Protein AF-A0AAD2G8N1-F1 (afdb_monomer)

Nearest PDB structures (foldseek):
  4v6u-assembly1_BE  TM=1.728E-01  e=3.514E+00  Pyrococcus furiosus DSM 3638
  6c6l-assembly1_A  TM=2.131E-01  e=5.489E+00  Saccharomyces cerevisiae S288C

Foldseek 3Di:
DDDPVLVVVLVVCVVVVPFKDKDKWPFFDQVLQDPCRHPVNSVVVRDPQDKDKWKAAADPDDDPDSDGGGTIAIMIMGDHPQRVQWPDKDADPLSLRFKIKTKGWADQPPVPDDDDPDDRQGGAIEMEMHGEQFADDPDDCRGSQNVQQVSCVVVVRNDRSNVVSLVVVLVVLLVVVVVRYHYHYDYHYNDPQVDPPCPGSVVSVVVSPDDDPVVDDD

Organism: NCBI:txid2856

Sequence (218 aa):
MTHEKQKGLFNCWTDERVGIALLAEVNLQWSAVPRGLKWFDWVKSFTNQGHFSSVSYYKHQEFPTPSAHQWGGCSATLLHKVARRAKSGGKDESGLGRFSWIKIRGRDIRQQESQTDGPPAGPLDLVVVSAYRPKKEGTNAGSVWNYQRNYWLSKGVPMDPRDKLTLDLVDLIKQWKREGCEILLGLDANEDVSCNSPSSFRQEMRSAGLTEAILRRH

Mean predicted aligned error: 7.25 Å

pLDDT: mean 85.28, std 14.25, range [41.75, 98.56]

Solvent-accessible surface area (backbone atoms only — not comparable to full-atom values): 12407 Å² total; per-residue (Å²): 135,84,55,68,71,57,53,53,53,53,50,50,39,57,78,69,62,51,42,70,49,63,37,47,56,68,31,45,33,73,86,60,38,53,90,80,64,34,72,67,42,52,54,52,76,72,41,93,64,42,66,44,75,20,75,19,33,60,65,84,71,86,68,98,56,87,62,36,68,43,79,42,16,8,28,18,34,27,26,35,82,52,20,78,34,56,74,50,64,46,52,40,84,87,31,63,3,49,23,6,24,36,35,30,61,37,64,73,72,63,90,78,60,82,90,68,104,58,82,86,76,72,52,51,25,38,34,39,33,5,23,46,40,60,60,88,71,80,94,56,76,86,36,66,38,46,54,49,30,53,52,33,43,77,70,75,43,88,53,57,49,56,58,52,50,51,52,54,49,39,53,51,47,43,48,41,46,76,71,50,33,48,78,48,79,44,68,44,61,69,62,79,66,82,47,81,47,87,86,25,70,47,41,48,42,39,74,48,68,49,77,73,66,83,83,50,84,126

Secondary structure (DSSP, 8-state):
---HHHHHHHHHHHHTT-SEEEEE---B-TTTSPTTSSHHHHHHHH-SS-EEEEEE-B-----SS---B-S--EEEEEEHHHHTTEEEEEE-TTSB--EEEEEEPPP--TTSS---SS------EEEEEEEEPPP--SS-TTSHHHHHHHHHHHTT----HHHHHHHHHHHHHHHHHHTTEEEEEEEE-SS-TT---TTSHHHHHHHTT---STTS--

Structure (mmCIF, N/CA/C/O backbone):
data_AF-A0AAD2G8N1-F1
#
_entry.id   AF-A0AAD2G8N1-F1
#
loop_
_atom_site.group_PDB
_atom_site.id
_atom_site.type_symbol
_atom_site.label_atom_id
_atom_site.label_alt_id
_atom_site.label_comp_id
_atom_site.label_asym_id
_atom_site.label_entity_id
_atom_site.label_seq_id
_atom_site.pdbx_PDB_ins_code
_atom_site.Cartn_x
_atom_site.Cartn_y
_atom_site.Cartn_z
_atom_site.occupancy
_atom_site.B_iso_or_equiv
_atom_site.auth_seq_id
_atom_site.auth_comp_id
_atom_site.auth_asym_id
_atom_site.auth_atom_id
_atom_site.pdbx_PDB_model_num
ATOM 1 N N . MET A 1 1 ? -12.580 -25.361 -0.900 1.00 41.75 1 MET A N 1
ATOM 2 C CA . MET A 1 1 ? -11.544 -25.918 -0.006 1.00 41.75 1 MET A CA 1
ATOM 3 C C . MET A 1 1 ? -10.554 -24.796 0.282 1.00 41.75 1 MET A C 1
ATOM 5 O O . MET A 1 1 ? -9.910 -24.335 -0.649 1.00 41.75 1 MET A O 1
ATOM 9 N N . THR A 1 2 ? -10.533 -24.248 1.497 1.00 55.69 2 THR A N 1
ATOM 10 C CA . THR A 1 2 ? -9.629 -23.145 1.882 1.00 55.69 2 THR A CA 1
ATOM 11 C C . THR A 1 2 ? -8.218 -23.702 2.072 1.00 55.69 2 THR A C 1
ATOM 13 O O . THR A 1 2 ? -8.052 -24.684 2.798 1.00 55.69 2 THR A O 1
ATOM 16 N N . HIS A 1 3 ? -7.225 -23.116 1.401 1.00 68.69 3 HIS A N 1
ATOM 17 C CA . HIS A 1 3 ? -5.836 -23.587 1.405 1.00 68.69 3 HIS A CA 1
ATOM 18 C C . HIS A 1 3 ? -5.224 -23.471 2.818 1.00 68.69 3 HIS A C 1
ATOM 20 O O . HIS A 1 3 ? -5.516 -22.519 3.537 1.00 68.69 3 HIS A O 1
ATOM 26 N N . GLU A 1 4 ? -4.356 -24.399 3.230 1.00 75.06 4 GLU A N 1
ATOM 27 C CA . GLU A 1 4 ? -3.815 -24.481 4.604 1.00 75.06 4 GLU A CA 1
ATOM 28 C C . GLU A 1 4 ? -3.146 -23.177 5.074 1.00 75.06 4 GLU A C 1
ATOM 30 O O . GLU A 1 4 ? -3.462 -22.659 6.144 1.00 75.06 4 GLU A O 1
ATOM 35 N N . LYS A 1 5 ? -2.330 -22.560 4.209 1.00 76.00 5 LYS A N 1
ATOM 36 C CA . LYS A 1 5 ? -1.731 -21.233 4.452 1.00 76.00 5 LYS A CA 1
ATOM 37 C C . LYS A 1 5 ? -2.759 -20.130 4.753 1.00 76.00 5 LYS A C 1
ATOM 39 O O . LYS A 1 5 ? -2.493 -19.259 5.572 1.00 76.00 5 LYS A O 1
ATOM 44 N N . GLN A 1 6 ? -3.933 -20.162 4.114 1.00 78.38 6 GLN A N 1
ATOM 45 C CA . GLN A 1 6 ? -4.993 -19.171 4.348 1.00 78.38 6 GLN A CA 1
ATOM 46 C C . GLN A 1 6 ? -5.625 -19.363 5.727 1.00 78.38 6 GLN A C 1
ATOM 48 O O . GLN A 1 6 ? -5.877 -18.388 6.428 1.00 78.38 6 GLN A O 1
ATOM 53 N N . LYS A 1 7 ? -5.834 -20.620 6.137 1.00 81.94 7 LYS A N 1
ATOM 54 C CA . LYS A 1 7 ? -6.315 -20.932 7.488 1.00 81.94 7 LYS A CA 1
ATOM 55 C C . LYS A 1 7 ? -5.320 -20.457 8.546 1.00 81.94 7 LYS A C 1
ATOM 57 O O . LYS A 1 7 ? -5.733 -19.813 9.500 1.00 81.94 7 LYS A O 1
ATOM 62 N N . GLY A 1 8 ? -4.024 -20.702 8.341 1.00 86.94 8 GLY A N 1
ATOM 63 C CA . GLY A 1 8 ? -2.972 -20.223 9.243 1.00 86.94 8 GLY A CA 1
ATOM 64 C C . GLY A 1 8 ? -2.971 -18.699 9.403 1.00 86.94 8 GLY A C 1
ATOM 65 O O . GLY A 1 8 ? -2.939 -18.203 10.527 1.00 86.94 8 GLY A O 1
ATOM 66 N N . LEU A 1 9 ? -3.093 -17.957 8.295 1.00 87.44 9 LEU A N 1
ATOM 67 C CA . LEU A 1 9 ? -3.191 -16.494 8.321 1.00 87.44 9 LEU A CA 1
ATOM 68 C C . LEU A 1 9 ? -4.392 -16.012 9.148 1.00 87.44 9 LEU A C 1
ATOM 70 O O . LEU A 1 9 ? -4.256 -15.128 9.988 1.00 87.44 9 LEU A O 1
ATOM 74 N N . PHE A 1 10 ? -5.566 -16.601 8.929 1.00 87.38 10 PHE A N 1
ATOM 75 C CA . PHE A 1 10 ? -6.789 -16.211 9.629 1.00 87.38 10 PHE A CA 1
ATOM 76 C C . PHE A 1 10 ? -6.794 -16.607 11.108 1.00 87.38 10 PHE A C 1
ATOM 78 O O . PHE A 1 10 ? -7.275 -15.840 11.942 1.00 87.38 10 PHE A O 1
ATOM 85 N N . ASN A 1 11 ? -6.204 -17.749 11.458 1.00 88.94 11 ASN A N 1
ATOM 86 C CA . ASN A 1 11 ? -5.994 -18.112 12.858 1.00 88.94 11 ASN A CA 1
ATOM 87 C C . ASN A 1 11 ? -5.126 -17.056 13.551 1.00 88.94 11 ASN A C 1
ATOM 89 O O . ASN A 1 11 ? -5.561 -16.482 14.544 1.00 88.94 11 ASN A O 1
ATOM 93 N N . CYS A 1 12 ? -3.994 -16.681 12.944 1.00 90.12 12 CYS A N 1
ATOM 94 C CA . CYS A 1 12 ? -3.146 -15.604 13.459 1.00 90.12 12 CYS A CA 1
ATOM 95 C C . CYS A 1 12 ? -3.926 -14.291 13.633 1.00 90.12 12 CYS A C 1
ATOM 97 O O . CYS A 1 12 ? -3.824 -13.643 14.669 1.00 90.12 12 CYS A O 1
ATOM 99 N N . TRP A 1 13 ? -4.769 -13.914 12.667 1.00 92.12 13 TRP A N 1
ATOM 100 C CA . TRP A 1 13 ? -5.585 -12.702 12.791 1.00 92.12 13 TRP A CA 1
ATOM 101 C C . TRP A 1 13 ? -6.580 -12.754 13.951 1.00 92.12 13 TRP A C 1
ATOM 103 O O . TRP A 1 13 ? -6.869 -11.716 14.547 1.00 92.12 13 TRP A O 1
ATOM 113 N N . THR A 1 14 ? -7.101 -13.939 14.271 1.00 88.56 14 THR A N 1
ATOM 114 C CA . THR A 1 14 ? -7.991 -14.136 15.424 1.00 88.56 14 THR A CA 1
ATOM 115 C C . THR A 1 14 ? -7.226 -14.014 16.724 1.00 88.56 14 THR A C 1
ATOM 117 O O . THR A 1 14 ? -7.631 -13.245 17.598 1.00 88.56 14 THR A O 1
ATOM 120 N N . ASP A 1 15 ? -6.129 -14.759 16.829 1.00 91.06 15 ASP A N 1
ATOM 121 C CA . ASP A 1 15 ? -5.339 -14.887 18.049 1.00 91.06 15 ASP A CA 1
ATOM 122 C C . ASP A 1 15 ? -4.751 -13.527 18.444 1.00 91.06 15 ASP A C 1
ATOM 124 O O . ASP A 1 15 ? -4.904 -13.084 19.583 1.00 91.06 15 ASP A O 1
ATOM 128 N N . GLU A 1 16 ? -4.226 -12.791 17.460 1.00 93.25 16 GLU A N 1
ATOM 129 C CA . GLU A 1 16 ? -3.667 -11.444 17.629 1.00 93.25 16 GLU A CA 1
ATOM 130 C C . GLU A 1 16 ? -4.732 -10.333 17.624 1.00 93.25 16 GLU A C 1
ATOM 132 O O . GLU A 1 16 ? -4.415 -9.146 17.726 1.00 93.25 16 GLU A O 1
ATOM 137 N N . ARG A 1 17 ? -6.021 -10.688 17.498 1.00 92.25 17 ARG A N 1
ATOM 138 C CA . ARG A 1 17 ? -7.160 -9.750 17.467 1.00 92.25 17 ARG A CA 1
ATOM 139 C C . ARG A 1 17 ? -6.961 -8.607 16.465 1.00 92.25 17 ARG A C 1
ATOM 141 O O . ARG A 1 17 ? -7.237 -7.438 16.758 1.00 92.25 17 ARG A O 1
ATOM 148 N N . VAL A 1 18 ? -6.490 -8.947 15.268 1.00 93.62 18 VAL A N 1
ATOM 149 C CA . VAL A 1 18 ? -6.134 -7.988 14.218 1.00 93.62 18 VAL A CA 1
ATOM 150 C C . VAL A 1 18 ? -7.357 -7.162 13.814 1.00 93.62 18 VAL A C 1
ATOM 152 O O . VAL A 1 18 ? -8.374 -7.684 13.362 1.00 93.62 18 VAL A O 1
ATOM 155 N N . GLY A 1 19 ? -7.262 -5.837 13.957 1.00 94.81 19 GLY A N 1
ATOM 156 C CA . GLY A 1 19 ? -8.301 -4.900 13.508 1.00 94.81 19 GLY A CA 1
ATOM 157 C C . GLY A 1 19 ? -8.076 -4.356 12.094 1.00 94.81 19 GLY A C 1
ATOM 158 O O . GLY A 1 19 ? -9.035 -3.989 11.411 1.00 94.81 19 GLY A O 1
ATOM 159 N N . ILE A 1 20 ? -6.815 -4.292 11.662 1.00 96.31 20 ILE A N 1
ATOM 160 C CA . ILE A 1 20 ? -6.373 -3.767 10.367 1.00 96.31 20 ILE A CA 1
ATOM 161 C C . ILE A 1 20 ? -5.327 -4.735 9.816 1.00 96.31 20 ILE A C 1
ATOM 163 O O . ILE A 1 20 ? -4.305 -4.959 10.457 1.00 96.31 20 ILE A O 1
ATOM 167 N N . ALA A 1 21 ? -5.568 -5.272 8.625 1.00 96.19 21 ALA A N 1
ATOM 168 C CA . ALA A 1 21 ? -4.628 -6.115 7.901 1.00 96.19 21 ALA A CA 1
ATOM 169 C C . ALA A 1 21 ? -4.220 -5.435 6.589 1.00 96.19 21 ALA A C 1
ATOM 171 O O . ALA A 1 21 ? -5.073 -5.078 5.771 1.00 96.19 21 ALA A O 1
ATOM 172 N N . LEU A 1 22 ? -2.913 -5.265 6.394 1.00 97.06 22 LEU A N 1
ATOM 173 C CA . LEU A 1 22 ? -2.310 -4.695 5.191 1.00 97.06 22 LEU A CA 1
ATOM 174 C C . LEU A 1 22 ? -1.418 -5.767 4.566 1.00 97.06 22 LEU A C 1
ATOM 176 O O . LEU A 1 22 ? -0.441 -6.182 5.182 1.00 97.06 22 LEU A O 1
ATOM 180 N N . LEU A 1 23 ? -1.772 -6.237 3.372 1.00 95.31 23 LEU A N 1
ATOM 181 C CA . LEU A 1 23 ? -1.070 -7.319 2.687 1.00 95.31 23 LEU A CA 1
ATOM 182 C C . LEU A 1 23 ? -0.528 -6.847 1.344 1.00 95.31 23 LEU A C 1
ATOM 184 O O . LEU A 1 23 ? -1.295 -6.475 0.451 1.00 95.31 23 LEU A O 1
ATOM 188 N N . ALA A 1 24 ? 0.789 -6.918 1.207 1.00 93.75 24 ALA A N 1
ATOM 189 C CA . ALA A 1 24 ? 1.490 -6.798 -0.060 1.00 93.75 24 ALA A CA 1
ATOM 190 C C . ALA A 1 24 ? 1.538 -8.154 -0.780 1.00 93.75 24 ALA A C 1
ATOM 192 O O . ALA A 1 24 ? 1.427 -9.204 -0.148 1.00 93.75 24 ALA A O 1
ATOM 193 N N . GLU A 1 25 ? 1.680 -8.108 -2.103 1.00 88.81 25 GLU A N 1
ATOM 194 C CA . GLU A 1 25 ? 1.871 -9.273 -2.974 1.00 88.81 25 GLU A CA 1
ATOM 195 C C . GLU A 1 25 ? 0.843 -10.397 -2.750 1.00 88.81 25 GLU A C 1
ATOM 197 O O . GLU A 1 25 ? 1.173 -11.568 -2.565 1.00 88.81 25 GLU A O 1
ATOM 202 N N . VAL A 1 26 ? -0.449 -10.049 -2.799 1.00 90.50 26 VAL A N 1
ATOM 203 C CA . VAL A 1 26 ? -1.538 -11.043 -2.669 1.00 90.50 26 VAL A CA 1
ATOM 204 C C . VAL A 1 26 ? -1.566 -12.065 -3.815 1.00 90.50 26 VAL A C 1
ATOM 206 O O . VAL A 1 26 ? -2.197 -13.111 -3.686 1.00 90.50 26 VAL A O 1
ATOM 209 N N . ASN A 1 27 ? -0.881 -11.770 -4.923 1.00 90.56 27 ASN A N 1
ATOM 210 C CA . ASN A 1 27 ? -0.527 -12.680 -6.009 1.00 90.56 27 ASN A CA 1
ATOM 211 C C . ASN A 1 27 ? -1.707 -13.412 -6.682 1.00 90.56 27 ASN A C 1
ATOM 213 O O . ASN A 1 27 ? -1.606 -14.575 -7.096 1.00 90.56 27 ASN A O 1
ATOM 217 N N . LEU A 1 28 ? -2.847 -12.720 -6.798 1.00 89.12 28 LEU A N 1
ATOM 218 C CA . LEU A 1 28 ? -4.086 -13.265 -7.353 1.00 89.12 28 LEU A CA 1
ATOM 219 C C . LEU A 1 28 ? -4.756 -12.326 -8.356 1.00 89.12 28 LEU A C 1
ATOM 221 O O . LEU A 1 28 ? -4.870 -11.116 -8.142 1.00 89.12 28 LEU A O 1
ATOM 225 N N . GLN A 1 29 ? -5.254 -12.912 -9.443 1.00 87.69 29 GLN A N 1
ATOM 226 C CA . GLN A 1 29 ? -6.093 -12.275 -10.448 1.00 87.69 29 GLN A CA 1
ATOM 227 C C . GLN A 1 29 ? -7.558 -12.384 -10.047 1.00 87.69 29 GLN A C 1
ATOM 229 O O . GLN A 1 29 ? -8.273 -13.311 -10.420 1.00 87.69 29 GLN A O 1
ATOM 234 N N . TRP A 1 30 ? -8.030 -11.411 -9.268 1.00 88.06 30 TRP A N 1
ATOM 235 C CA . TRP A 1 30 ? -9.359 -11.451 -8.644 1.00 88.06 30 TRP A CA 1
ATOM 236 C C . TRP A 1 30 ? -10.540 -11.431 -9.628 1.00 88.06 30 TRP A C 1
ATOM 238 O O . TRP A 1 30 ? -11.672 -11.735 -9.237 1.00 88.06 30 TRP A O 1
ATOM 248 N N . SER A 1 31 ? -10.307 -11.079 -10.895 1.00 86.31 31 SER A N 1
ATOM 249 C CA . SER A 1 31 ? -11.290 -11.244 -11.974 1.00 86.31 31 SER A CA 1
ATOM 250 C C . SER A 1 31 ? -11.453 -12.704 -12.406 1.00 86.31 31 SER A C 1
ATOM 252 O O . SER A 1 31 ? -12.569 -13.093 -12.734 1.00 86.31 31 SER A O 1
ATOM 254 N N . ALA A 1 32 ? -10.383 -13.503 -12.361 1.00 86.00 32 ALA A N 1
ATOM 255 C CA . ALA A 1 32 ? -10.383 -14.923 -12.715 1.00 86.00 32 ALA A CA 1
ATOM 256 C C . ALA A 1 32 ? -10.822 -15.832 -11.551 1.00 86.00 32 ALA A C 1
ATOM 258 O O . ALA A 1 32 ? -11.206 -16.978 -11.765 1.00 86.00 32 ALA A O 1
ATOM 259 N N . VAL A 1 33 ? -10.796 -15.325 -10.313 1.00 86.88 33 VAL A N 1
ATOM 260 C CA . VAL A 1 33 ? -11.254 -16.066 -9.131 1.00 86.88 33 VAL A CA 1
ATOM 261 C C . VAL A 1 33 ? -12.789 -16.207 -9.138 1.00 86.88 33 VAL A C 1
ATOM 263 O O . VAL A 1 33 ? -13.492 -15.186 -9.199 1.00 86.88 33 VAL A O 1
ATOM 266 N N . PRO A 1 34 ? -13.338 -17.437 -9.027 1.00 87.12 34 PRO A N 1
ATOM 267 C CA . PRO A 1 34 ? -14.780 -17.665 -8.978 1.00 87.12 34 PRO A CA 1
ATOM 268 C C . PRO A 1 34 ? -15.482 -16.901 -7.849 1.00 87.12 34 PRO A C 1
ATOM 270 O O . PRO A 1 34 ? -14.920 -16.654 -6.779 1.00 87.12 34 PRO A O 1
ATOM 273 N N . ARG A 1 35 ? -16.759 -16.564 -8.067 1.00 84.81 35 ARG A N 1
ATOM 274 C CA . ARG A 1 35 ? -17.634 -16.045 -7.000 1.00 84.81 35 ARG A CA 1
ATOM 275 C C . ARG A 1 35 ? -17.719 -17.068 -5.858 1.00 84.81 35 ARG A C 1
ATOM 277 O O . ARG A 1 35 ? -17.776 -18.263 -6.124 1.00 84.81 35 ARG A O 1
ATOM 284 N N . GLY A 1 36 ? -17.719 -16.608 -4.609 1.00 85.88 36 GLY A N 1
ATOM 285 C CA . GLY A 1 36 ? -17.652 -17.472 -3.424 1.00 85.88 36 GLY A CA 1
ATOM 286 C C . GLY A 1 36 ? -16.221 -17.785 -2.975 1.00 85.88 36 GLY A C 1
ATOM 287 O O . GLY A 1 36 ? -16.027 -18.271 -1.864 1.00 85.88 36 GLY A O 1
ATOM 288 N N . LEU A 1 37 ? -15.215 -17.489 -3.807 1.00 86.31 37 LEU A N 1
ATOM 289 C CA . LEU A 1 37 ? -13.795 -17.652 -3.491 1.00 86.31 37 LEU A CA 1
ATOM 290 C C . LEU A 1 37 ? -13.020 -16.333 -3.581 1.00 86.31 37 LEU A C 1
ATOM 292 O O . LEU A 1 37 ? -11.793 -16.344 -3.550 1.00 86.31 37 LEU A O 1
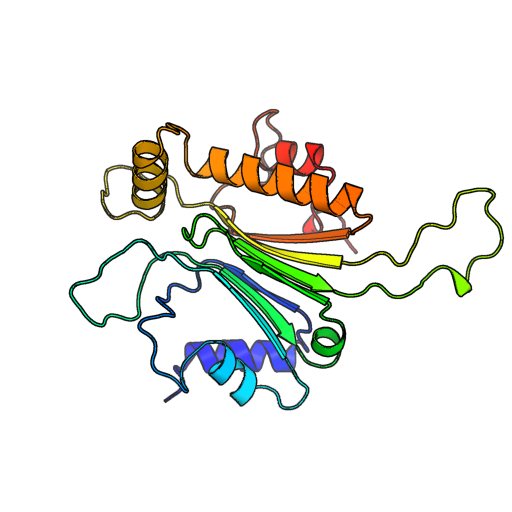ATOM 296 N N . LYS A 1 38 ? -13.701 -15.191 -3.723 1.00 89.69 38 LYS A N 1
ATOM 297 C CA . LYS A 1 38 ? -13.023 -13.893 -3.762 1.00 89.69 38 LYS A CA 1
ATOM 298 C C . LYS A 1 38 ? -12.570 -13.492 -2.362 1.00 89.69 38 LYS A C 1
ATOM 300 O O . LYS A 1 38 ? -13.064 -14.011 -1.367 1.00 89.69 38 LYS A O 1
ATOM 305 N N . TRP A 1 39 ? -11.683 -12.499 -2.290 1.00 91.12 39 TRP A N 1
ATOM 306 C CA . TRP A 1 39 ? -11.185 -11.955 -1.023 1.00 91.12 39 TRP A CA 1
ATOM 307 C C . TRP A 1 39 ? -12.305 -11.654 -0.016 1.00 91.12 39 TRP A C 1
ATOM 309 O O . TRP A 1 39 ? -12.234 -12.069 1.135 1.00 91.12 39 TRP A O 1
ATOM 319 N N . PHE A 1 40 ? -13.376 -10.999 -0.475 1.00 90.88 40 PHE A N 1
ATOM 320 C CA . PHE A 1 40 ? -14.560 -10.721 0.340 1.00 90.88 40 PHE A CA 1
ATOM 321 C C . PHE A 1 40 ? -15.178 -11.996 0.928 1.00 90.88 40 PHE A C 1
ATOM 323 O O . PHE A 1 40 ? -15.472 -12.047 2.117 1.00 90.88 40 PHE A O 1
ATOM 330 N N . ASP A 1 41 ? -15.349 -13.040 0.115 1.00 89.94 41 ASP A N 1
ATOM 331 C CA . ASP A 1 41 ? -15.953 -14.300 0.550 1.00 89.94 41 ASP A CA 1
ATOM 332 C C . ASP A 1 41 ? -15.066 -15.010 1.583 1.00 89.94 41 ASP A C 1
ATOM 334 O O . ASP A 1 41 ? -15.567 -15.551 2.570 1.00 89.94 41 ASP A O 1
ATOM 338 N N . TRP A 1 42 ? -13.742 -1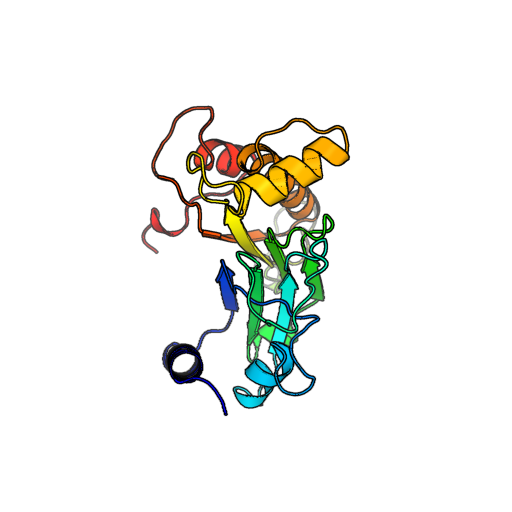4.945 1.405 1.00 88.06 42 TRP A N 1
ATOM 339 C CA . TRP A 1 42 ? -12.779 -15.489 2.363 1.00 88.06 42 TRP A CA 1
ATOM 340 C C . TRP A 1 42 ? -12.848 -14.770 3.706 1.00 88.06 42 TRP A C 1
ATOM 342 O O . TRP A 1 42 ? -13.040 -15.419 4.733 1.00 88.06 42 TRP A O 1
ATOM 352 N N . VAL A 1 43 ? -12.771 -13.438 3.712 1.00 90.31 43 VAL A N 1
ATOM 353 C CA . VAL A 1 43 ? -12.848 -12.660 4.957 1.00 90.31 43 VAL A CA 1
ATOM 354 C C . VAL A 1 43 ? -14.227 -12.807 5.613 1.00 90.31 43 VAL A C 1
ATOM 356 O O . VAL A 1 43 ? -14.325 -12.916 6.834 1.00 90.31 43 VAL A O 1
ATOM 359 N N . LYS A 1 44 ? -15.304 -12.899 4.826 1.00 89.81 44 LYS A N 1
ATOM 360 C CA . LYS A 1 44 ? -16.651 -13.178 5.341 1.00 89.81 44 LYS A CA 1
ATOM 361 C C . LYS A 1 44 ? -16.744 -14.543 6.020 1.00 89.81 44 LYS A C 1
ATOM 363 O O . LYS A 1 44 ? -17.397 -14.649 7.051 1.00 89.81 44 LYS A O 1
ATOM 368 N N . SER A 1 45 ? -16.101 -15.574 5.466 1.00 86.06 45 SER A N 1
ATOM 369 C CA . SER A 1 45 ? -16.075 -16.911 6.081 1.00 86.06 45 SER A CA 1
ATOM 370 C C . SER A 1 45 ? -15.334 -16.939 7.421 1.00 86.06 45 SER A C 1
ATOM 372 O O . SER A 1 45 ? -15.551 -17.835 8.231 1.00 86.06 45 SER A O 1
ATOM 374 N N . PHE A 1 46 ? -14.476 -15.943 7.645 1.00 82.94 46 PHE A N 1
ATOM 375 C CA . PHE A 1 46 ? -13.637 -15.813 8.821 1.00 82.94 46 PHE A CA 1
ATOM 376 C C . PHE A 1 46 ? -14.308 -15.043 9.970 1.00 82.94 46 PHE A C 1
ATOM 378 O O . PHE A 1 46 ? -14.189 -15.436 11.127 1.00 82.94 46 PHE A O 1
ATOM 385 N N . THR A 1 47 ? -15.012 -13.943 9.681 1.00 84.88 47 THR A N 1
ATOM 386 C CA . THR A 1 47 ? -15.576 -13.075 10.725 1.00 84.88 47 THR A CA 1
ATOM 387 C C . THR A 1 47 ? -17.035 -12.705 10.488 1.00 84.88 47 THR A C 1
ATOM 389 O O . THR A 1 47 ? -17.409 -12.123 9.470 1.00 84.88 47 THR A O 1
ATOM 392 N N . ASN A 1 48 ? -17.856 -12.939 11.515 1.00 84.12 48 ASN A N 1
ATOM 393 C CA . ASN A 1 48 ? -19.254 -12.500 11.562 1.00 84.12 48 ASN A CA 1
ATOM 394 C C . ASN A 1 48 ? -19.416 -11.076 12.123 1.00 84.12 48 ASN A C 1
ATOM 396 O O . ASN A 1 48 ? -20.514 -10.529 12.119 1.00 84.12 48 ASN A O 1
ATOM 400 N N . GLN A 1 49 ? -18.338 -10.451 12.613 1.00 85.88 49 GLN A N 1
ATOM 401 C CA . GLN A 1 49 ? -18.397 -9.124 13.245 1.00 85.88 49 GLN A CA 1
ATOM 402 C C . GLN A 1 49 ? -18.287 -7.962 12.241 1.00 85.88 49 GLN A C 1
ATOM 404 O O . GLN A 1 49 ? -18.266 -6.797 12.642 1.00 85.88 49 GLN A O 1
ATOM 409 N N . GLY A 1 50 ? -18.239 -8.277 10.945 1.00 89.94 50 GLY A N 1
ATOM 410 C CA . GLY A 1 50 ? -18.109 -7.317 9.855 1.00 89.94 50 GLY A CA 1
ATOM 411 C C . GLY A 1 50 ? -16.667 -7.142 9.382 1.00 89.94 50 GLY A C 1
ATOM 412 O O . GLY A 1 50 ? -15.710 -7.317 10.138 1.00 89.94 50 GLY A O 1
ATOM 413 N N . HIS A 1 51 ? -16.529 -6.796 8.106 1.00 95.31 51 HIS A N 1
ATOM 414 C CA . HIS A 1 51 ? -15.257 -6.495 7.464 1.00 95.31 51 HIS A CA 1
ATOM 415 C C . HIS A 1 51 ? -15.462 -5.474 6.339 1.00 95.31 51 HIS A C 1
ATOM 417 O O . HIS A 1 51 ? -16.573 -5.315 5.829 1.00 95.31 51 HIS A O 1
ATOM 423 N N . PHE A 1 52 ? -14.392 -4.781 5.960 1.00 96.94 52 PHE A N 1
ATOM 424 C CA . PHE A 1 52 ? -14.363 -3.893 4.800 1.00 96.94 52 PHE A CA 1
ATOM 425 C C . PHE A 1 52 ? -12.992 -3.999 4.139 1.00 96.94 52 PHE A C 1
ATOM 427 O O . PHE A 1 52 ? -11.979 -3.820 4.812 1.00 96.94 52 PHE A O 1
ATOM 434 N N . SER A 1 53 ? -12.946 -4.278 2.839 1.00 96.56 53 SER A N 1
ATOM 435 C CA . SER A 1 53 ? -11.689 -4.527 2.130 1.00 96.56 53 SER A CA 1
ATOM 436 C C . SER A 1 53 ? -11.584 -3.702 0.858 1.00 96.56 53 SER A C 1
ATOM 438 O O . SER A 1 53 ? -12.540 -3.604 0.091 1.00 96.56 53 SER A O 1
ATOM 440 N N . SER A 1 54 ? -10.387 -3.183 0.601 1.00 97.38 54 SER A N 1
ATOM 441 C CA . SER A 1 54 ? -9.970 -2.688 -0.705 1.00 97.38 54 SER A CA 1
ATOM 442 C C . SER A 1 54 ? -8.883 -3.604 -1.251 1.00 97.38 54 SER A C 1
ATOM 444 O O . SER A 1 54 ? -7.907 -3.904 -0.561 1.00 97.38 54 SER A O 1
ATOM 446 N N . VAL A 1 55 ? -9.071 -4.080 -2.480 1.00 96.44 55 VAL A N 1
ATOM 447 C CA . VAL A 1 55 ? -8.169 -5.031 -3.129 1.00 96.44 55 VAL A CA 1
ATOM 448 C C . VAL A 1 55 ? -7.798 -4.504 -4.506 1.00 96.44 55 VAL A C 1
ATOM 450 O O . VAL A 1 55 ? -8.663 -4.174 -5.324 1.00 96.44 55 VAL A O 1
ATOM 453 N N . SER A 1 56 ? -6.499 -4.438 -4.753 1.00 95.50 56 SER A N 1
ATOM 454 C CA . SER A 1 56 ? -5.888 -3.909 -5.961 1.00 95.50 56 SER A CA 1
ATOM 455 C C . SER A 1 56 ? -4.997 -4.978 -6.565 1.00 95.50 56 SER A C 1
ATOM 457 O O . SER A 1 56 ? -4.348 -5.739 -5.850 1.00 95.50 56 SER A O 1
ATOM 459 N N . TYR A 1 57 ? -5.018 -5.077 -7.885 1.00 93.31 57 TYR A N 1
ATOM 460 C CA . TYR A 1 57 ? -4.347 -6.129 -8.632 1.00 93.31 57 TYR A CA 1
ATOM 461 C C . TYR A 1 57 ? -4.153 -5.690 -10.086 1.00 93.31 57 TYR A C 1
ATOM 463 O O . TYR A 1 57 ? -4.798 -4.731 -10.520 1.00 93.31 57 TYR A O 1
ATOM 471 N N . TYR A 1 58 ? -3.263 -6.361 -10.820 1.00 90.56 58 TYR A N 1
ATOM 472 C CA . TYR A 1 58 ? -2.944 -5.999 -12.199 1.00 90.56 58 TYR A CA 1
ATOM 473 C C . TYR A 1 58 ? -4.094 -6.368 -13.147 1.00 90.56 58 TYR A C 1
ATOM 475 O O . TYR A 1 58 ? -4.593 -7.490 -13.145 1.00 90.56 58 TYR A O 1
ATOM 483 N N . LYS A 1 59 ? -4.559 -5.410 -13.951 1.00 89.62 59 LYS A N 1
ATOM 484 C CA . LYS A 1 59 ? -5.746 -5.568 -14.810 1.00 89.62 59 LYS A CA 1
ATOM 485 C C . LYS A 1 59 ? -5.451 -5.622 -16.301 1.00 89.62 59 LYS A C 1
ATOM 487 O O . LYS A 1 59 ? -6.360 -5.919 -17.065 1.00 89.62 59 LYS A O 1
ATOM 492 N N . HIS A 1 60 ? -4.220 -5.331 -16.706 1.00 84.69 60 HIS A N 1
ATOM 493 C CA . HIS A 1 60 ? -3.866 -5.188 -18.122 1.00 84.69 60 HIS A CA 1
ATOM 494 C C . HIS A 1 60 ? -3.354 -6.482 -18.756 1.00 84.69 60 HIS A C 1
ATOM 496 O O . HIS A 1 60 ? -2.954 -6.467 -19.914 1.00 84.69 60 HIS A O 1
ATOM 502 N N . GLN A 1 61 ? -3.345 -7.599 -18.020 1.00 70.56 61 GLN A N 1
ATOM 503 C CA . GLN A 1 61 ? -2.944 -8.885 -18.581 1.00 70.56 61 GLN A CA 1
ATOM 504 C C . GLN A 1 61 ? -4.175 -9.609 -19.112 1.00 70.56 61 GLN A C 1
ATOM 506 O O . GLN A 1 61 ? -5.034 -10.045 -18.341 1.00 70.56 61 GLN A O 1
ATOM 511 N N . GLU A 1 62 ? -4.231 -9.767 -20.428 1.00 60.16 62 GLU A N 1
ATOM 512 C CA . GLU A 1 62 ? -5.097 -10.748 -21.068 1.00 60.16 62 GLU A CA 1
ATOM 513 C C . GLU A 1 62 ? -4.401 -12.105 -20.962 1.00 60.16 62 GLU A C 1
ATOM 515 O O . GLU A 1 62 ? -3.408 -12.372 -21.638 1.00 60.16 62 GLU A O 1
ATOM 520 N N . PHE A 1 63 ? -4.857 -12.951 -20.039 1.00 54.47 63 PHE A N 1
ATOM 521 C CA . PHE A 1 63 ? -4.317 -14.299 -19.916 1.00 54.47 63 PHE A CA 1
ATOM 522 C C . PHE A 1 63 ? -5.114 -15.265 -20.798 1.00 54.47 63 PHE A C 1
ATOM 524 O O . PHE A 1 63 ? -6.331 -15.360 -20.631 1.00 54.47 63 PHE A O 1
ATOM 531 N N . PRO A 1 64 ? -4.451 -16.048 -21.668 1.00 49.84 64 PRO A N 1
ATOM 532 C CA . PRO A 1 64 ? -5.113 -17.083 -22.462 1.00 49.84 64 PRO A CA 1
ATOM 533 C C . PRO A 1 64 ? -5.583 -18.290 -21.626 1.00 49.84 64 PRO A C 1
ATOM 535 O O . PRO A 1 64 ? -6.325 -19.130 -22.123 1.00 49.84 64 PRO A O 1
ATOM 538 N N . THR A 1 65 ? -5.186 -18.385 -20.352 1.00 52.91 65 THR A N 1
ATOM 539 C CA . THR A 1 65 ? -5.537 -19.490 -19.443 1.00 52.91 65 THR A CA 1
ATOM 540 C C . THR A 1 65 ? -6.204 -18.998 -18.156 1.00 52.91 65 THR A C 1
ATOM 542 O O . THR A 1 65 ? -5.796 -17.965 -17.627 1.00 52.91 65 THR A O 1
ATOM 545 N N . PRO A 1 66 ? -7.141 -19.770 -17.567 1.00 56.97 66 PRO A N 1
ATOM 546 C CA . PRO A 1 66 ? -7.872 -19.429 -16.339 1.00 56.97 66 PRO A CA 1
ATOM 547 C C . PRO A 1 66 ? -7.026 -19.562 -15.056 1.00 56.97 66 PRO A C 1
ATOM 549 O O . PRO A 1 66 ? -7.541 -19.913 -13.995 1.00 56.97 66 PRO A O 1
ATOM 552 N N . SER A 1 67 ? -5.714 -19.314 -15.127 1.00 69.25 67 SER A N 1
ATOM 553 C CA . SER A 1 67 ? -4.883 -19.283 -13.926 1.00 69.25 67 SER A CA 1
ATOM 554 C C . SER A 1 67 ? -5.266 -18.065 -13.091 1.00 69.25 67 SER A C 1
ATOM 556 O O . SER A 1 67 ? -5.199 -16.928 -13.553 1.00 69.25 67 SER A O 1
ATOM 558 N N . ALA A 1 68 ? -5.662 -18.302 -11.842 1.00 80.69 68 ALA A N 1
ATOM 559 C CA . ALA A 1 68 ? -5.953 -17.235 -10.892 1.00 80.69 68 ALA A CA 1
ATOM 560 C C . ALA A 1 68 ? -4.682 -16.583 -10.322 1.00 80.69 68 ALA A C 1
ATOM 562 O O . ALA A 1 68 ? -4.797 -15.652 -9.531 1.00 80.69 68 ALA A O 1
ATOM 563 N N . HIS A 1 69 ? -3.487 -17.061 -10.679 1.00 86.81 69 HIS A N 1
ATOM 564 C CA . HIS A 1 69 ? -2.225 -16.535 -10.167 1.00 86.81 69 HIS A CA 1
ATOM 565 C C . HIS A 1 69 ? -1.678 -15.406 -11.046 1.00 86.81 69 HIS A C 1
ATOM 567 O O . HIS A 1 69 ? -1.641 -15.514 -12.269 1.00 86.81 69 HIS A O 1
ATOM 573 N N . GLN A 1 70 ? -1.196 -14.350 -10.396 1.00 86.88 70 GLN A N 1
ATOM 574 C CA . GLN A 1 70 ? -0.362 -13.310 -10.994 1.00 86.88 70 GLN A CA 1
ATOM 575 C C . GLN A 1 70 ? 0.605 -12.776 -9.941 1.00 86.88 70 GLN A C 1
ATOM 577 O O . GLN A 1 70 ? 0.426 -13.057 -8.761 1.00 86.88 70 GLN A O 1
ATOM 582 N N . TRP A 1 71 ? 1.581 -11.968 -10.338 1.00 88.19 71 TRP A N 1
ATOM 583 C CA . TRP A 1 71 ? 2.513 -11.350 -9.397 1.00 88.19 71 TRP A CA 1
ATOM 584 C C . TRP A 1 71 ? 2.045 -9.959 -8.948 1.00 88.19 71 TRP A C 1
ATOM 586 O O . TRP A 1 71 ? 1.530 -9.175 -9.748 1.00 88.19 71 TRP A O 1
ATOM 596 N N . GLY A 1 72 ? 2.257 -9.643 -7.672 1.00 89.69 72 GLY A N 1
ATOM 597 C CA . GLY A 1 72 ? 1.916 -8.368 -7.049 1.00 89.69 72 GLY A CA 1
ATOM 598 C C . GLY A 1 72 ? 0.476 -8.289 -6.529 1.00 89.69 72 GLY A C 1
ATOM 599 O O . GLY A 1 72 ? -0.162 -9.286 -6.185 1.00 89.69 72 GLY A O 1
ATOM 600 N N . GLY A 1 73 ? -0.040 -7.062 -6.451 1.00 93.50 73 GLY A N 1
ATOM 601 C CA . GLY A 1 73 ? -1.346 -6.749 -5.873 1.00 93.50 73 GLY A CA 1
ATOM 602 C C . GLY A 1 73 ? -1.283 -6.459 -4.3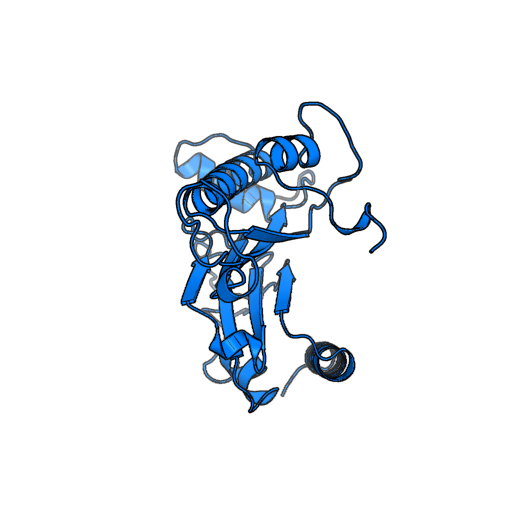72 1.00 93.50 73 GLY A C 1
ATOM 603 O O . GLY A 1 73 ? -0.405 -6.946 -3.666 1.00 93.50 73 GLY A O 1
ATOM 604 N N . CYS A 1 74 ? -2.254 -5.696 -3.877 1.00 96.56 74 CYS A N 1
ATOM 605 C CA . CYS A 1 74 ? -2.342 -5.270 -2.479 1.00 96.56 74 CYS A CA 1
ATOM 606 C C . CYS A 1 74 ? -3.752 -5.433 -1.922 1.00 96.56 74 CYS A C 1
ATOM 608 O O . CYS A 1 74 ? -4.742 -5.179 -2.616 1.00 96.56 74 CYS A O 1
ATOM 610 N N . SER A 1 75 ? -3.854 -5.725 -0.628 1.00 96.62 75 SER A N 1
ATOM 611 C CA . SER A 1 75 ? -5.106 -5.628 0.120 1.00 96.62 75 SER A CA 1
ATOM 612 C C . SER A 1 75 ? -4.947 -4.771 1.368 1.00 96.62 75 SER A C 1
ATOM 614 O O . SER A 1 75 ? -4.049 -4.986 2.175 1.00 96.62 75 SER A O 1
ATOM 616 N N . ALA A 1 76 ? -5.874 -3.834 1.548 1.00 98.06 76 ALA A N 1
ATOM 617 C CA . ALA A 1 76 ? -6.158 -3.242 2.844 1.00 98.06 76 ALA A CA 1
ATOM 618 C C . ALA A 1 76 ? -7.487 -3.823 3.332 1.00 98.06 76 ALA A C 1
ATOM 620 O O . ALA A 1 76 ? -8.468 -3.823 2.588 1.00 98.06 76 ALA A O 1
ATOM 621 N N . THR A 1 77 ? -7.531 -4.338 4.558 1.00 97.56 77 THR A N 1
ATOM 622 C CA . THR A 1 77 ? -8.735 -4.938 5.141 1.00 97.56 77 THR A CA 1
ATOM 623 C C . THR A 1 77 ? -8.921 -4.472 6.577 1.00 97.56 77 THR A C 1
ATOM 625 O O . THR A 1 77 ? -8.008 -4.554 7.392 1.00 97.56 77 THR A O 1
ATOM 628 N N . LEU A 1 78 ? -10.123 -3.999 6.890 1.00 97.44 78 LEU A N 1
ATOM 629 C CA . LEU A 1 78 ? -10.573 -3.717 8.247 1.00 97.44 78 LEU A CA 1
ATOM 630 C C . LEU A 1 78 ? -11.451 -4.856 8.741 1.00 97.44 78 LEU A C 1
ATOM 632 O O . LEU A 1 78 ? -12.286 -5.370 7.993 1.00 97.44 78 LEU A O 1
ATOM 636 N N . LEU A 1 79 ? -11.310 -5.186 10.019 1.00 95.69 79 LEU A N 1
ATOM 637 C CA . LEU A 1 79 ? -12.018 -6.284 10.664 1.00 95.69 79 LEU A CA 1
ATOM 638 C C . LEU A 1 79 ? -12.792 -5.790 11.894 1.00 95.69 79 LEU A C 1
ATOM 640 O O . LEU A 1 79 ? -12.455 -4.782 12.527 1.00 95.69 79 LEU A O 1
ATOM 644 N N . HIS A 1 80 ? -13.849 -6.521 12.240 1.00 93.56 80 HIS A N 1
ATOM 645 C CA . HIS A 1 80 ? -14.602 -6.366 13.484 1.00 93.56 80 HIS A CA 1
ATOM 646 C C . HIS A 1 80 ? -15.118 -4.927 13.700 1.00 93.56 80 HIS A C 1
ATOM 648 O O . HIS A 1 80 ? -15.706 -4.303 12.814 1.00 93.56 80 HIS A O 1
ATOM 654 N N . LYS A 1 81 ? -14.892 -4.364 14.895 1.00 92.12 81 LYS A N 1
ATOM 655 C CA . LYS A 1 81 ? -15.328 -3.010 15.265 1.00 92.12 81 LYS A CA 1
ATOM 656 C C . LYS A 1 81 ? -14.705 -1.920 14.384 1.00 92.12 81 LYS A C 1
ATOM 658 O O . LYS A 1 81 ? -15.331 -0.877 14.207 1.00 92.12 81 LYS A O 1
ATOM 663 N N . VAL A 1 82 ? -13.509 -2.145 13.828 1.00 93.81 82 VAL A N 1
ATOM 664 C CA . VAL A 1 82 ? -12.819 -1.158 12.979 1.00 93.81 82 VAL A CA 1
ATOM 665 C C . VAL A 1 82 ? -13.515 -1.031 11.626 1.00 93.81 82 VAL A C 1
ATOM 667 O O . VAL A 1 82 ? -13.684 0.082 11.131 1.00 93.81 82 VAL A O 1
ATOM 670 N N . ALA A 1 83 ? -14.015 -2.140 11.072 1.00 95.38 83 ALA A N 1
ATOM 671 C CA . ALA A 1 83 ? -14.729 -2.149 9.795 1.00 95.38 83 ALA A CA 1
ATOM 672 C C . ALA A 1 83 ? -15.967 -1.238 9.791 1.00 95.38 83 ALA A C 1
ATOM 674 O O . ALA A 1 83 ? -16.238 -0.567 8.800 1.00 95.38 83 ALA A O 1
ATOM 675 N N . ARG A 1 84 ? -16.672 -1.127 10.926 1.00 93.19 84 ARG A N 1
ATOM 676 C CA . ARG A 1 84 ? -17.829 -0.223 11.090 1.00 93.19 84 ARG A CA 1
ATOM 677 C C . ARG A 1 84 ? -17.482 1.262 10.971 1.00 93.19 84 ARG A C 1
ATOM 679 O O . ARG A 1 84 ? -18.378 2.090 10.854 1.00 93.19 84 ARG A O 1
ATOM 686 N N . ARG A 1 85 ? -16.196 1.608 11.046 1.00 93.81 85 ARG A N 1
ATOM 687 C CA . ARG A 1 85 ? -15.694 2.980 10.925 1.00 93.81 85 ARG A CA 1
ATOM 688 C C . ARG A 1 85 ? -15.138 3.276 9.535 1.00 93.81 85 ARG A C 1
ATOM 690 O O . ARG A 1 85 ? -14.669 4.391 9.323 1.00 93.81 85 ARG A O 1
ATOM 697 N N . ALA A 1 86 ? -15.175 2.319 8.605 1.00 96.12 86 ALA A N 1
ATOM 698 C CA . ALA A 1 86 ? -14.805 2.560 7.216 1.00 96.12 86 ALA A CA 1
ATOM 699 C C . ALA A 1 86 ? -15.667 3.692 6.635 1.00 96.12 86 ALA A C 1
ATOM 701 O O . ALA A 1 86 ? -16.893 3.640 6.710 1.00 96.12 86 ALA A O 1
ATOM 702 N N . LYS A 1 87 ? -15.027 4.718 6.069 1.00 95.19 87 LYS A N 1
ATOM 703 C CA . LYS A 1 87 ? -15.698 5.788 5.314 1.00 95.19 87 LYS A CA 1
ATOM 704 C C . LYS A 1 87 ? -15.690 5.483 3.825 1.00 95.19 87 LYS A C 1
ATOM 706 O O . LYS A 1 87 ? -16.714 5.579 3.160 1.00 95.19 87 LYS A O 1
ATOM 711 N N . SER A 1 88 ? -14.519 5.135 3.311 1.00 96.44 88 SER A N 1
ATOM 712 C CA . SER A 1 88 ? -14.298 4.846 1.900 1.00 96.44 88 SER A CA 1
ATOM 713 C C . SER A 1 88 ? -13.037 4.010 1.731 1.00 96.44 88 SER A C 1
ATOM 715 O O . SER A 1 88 ? -12.210 3.917 2.637 1.00 96.44 88 SER A O 1
ATOM 717 N N . GLY A 1 89 ? -12.881 3.398 0.564 1.00 97.00 89 GLY A N 1
ATOM 718 C CA . GLY A 1 89 ? -11.645 2.743 0.168 1.00 97.00 89 GLY A CA 1
ATOM 719 C C . GLY A 1 89 ? -11.335 3.029 -1.288 1.00 97.00 89 GLY A C 1
ATOM 720 O O . GLY A 1 89 ? -12.224 3.373 -2.067 1.00 97.00 89 GLY A O 1
ATOM 721 N N . GLY A 1 90 ? -10.072 2.867 -1.647 1.00 97.25 90 GLY A N 1
ATOM 722 C CA . GLY A 1 90 ? -9.597 3.060 -3.005 1.00 97.25 90 GLY A CA 1
ATOM 723 C C . GLY A 1 90 ? -8.414 2.165 -3.319 1.00 97.25 90 GLY A C 1
ATOM 724 O O . GLY A 1 90 ? -7.941 1.381 -2.491 1.00 97.25 90 GLY A O 1
ATOM 725 N N . LYS A 1 91 ? -7.983 2.237 -4.570 1.00 96.56 91 LYS A N 1
ATOM 726 C CA . LYS A 1 91 ? -6.983 1.357 -5.169 1.00 96.56 91 LYS A CA 1
ATOM 727 C C . LYS A 1 91 ? -6.154 2.144 -6.165 1.00 96.56 91 LYS A C 1
ATOM 729 O O . LYS A 1 91 ? -6.564 3.219 -6.587 1.00 96.56 91 LYS A O 1
ATOM 734 N N . ASP A 1 92 ? -5.034 1.567 -6.561 1.00 96.00 92 ASP A N 1
ATOM 735 C CA . ASP A 1 92 ? -4.223 2.060 -7.667 1.00 96.00 92 ASP A CA 1
ATOM 736 C C . ASP A 1 92 ? -5.048 2.209 -8.960 1.00 96.00 92 ASP A C 1
ATOM 738 O O . ASP A 1 92 ? -5.436 1.225 -9.601 1.00 96.00 92 ASP A O 1
ATOM 742 N N . GLU A 1 93 ? -5.319 3.460 -9.330 1.00 94.44 93 GLU A N 1
ATOM 7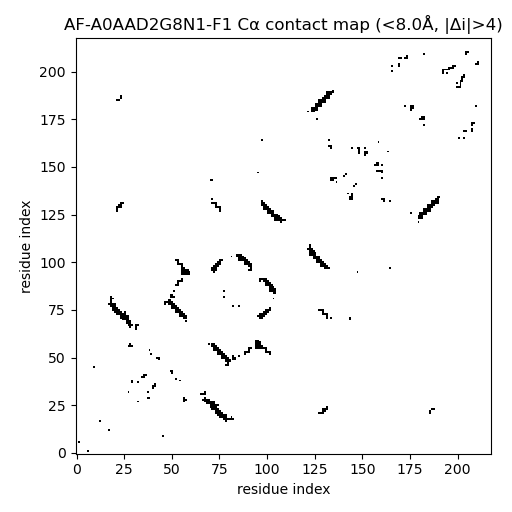43 C CA . GLU A 1 93 ? -6.160 3.830 -10.473 1.00 94.44 93 GLU A CA 1
ATOM 744 C C . GLU A 1 93 ? -5.535 3.449 -11.812 1.00 94.44 93 GLU A C 1
ATOM 746 O O . GLU A 1 93 ? -6.253 3.205 -12.780 1.00 94.44 93 GLU A O 1
ATOM 751 N N . SER A 1 94 ? -4.207 3.288 -11.854 1.00 94.00 94 SER A N 1
ATOM 752 C CA . SER A 1 94 ? -3.519 2.787 -13.043 1.00 94.00 94 SER A CA 1
ATOM 753 C C . SER A 1 94 ? -3.915 1.352 -13.390 1.00 94.00 94 SER A C 1
ATOM 755 O O . SER A 1 94 ? -3.657 0.911 -14.502 1.00 94.00 94 SER A O 1
ATOM 757 N N . GLY A 1 95 ? -4.516 0.601 -12.457 1.00 93.81 95 GLY A N 1
ATOM 758 C CA . GLY A 1 95 ? -4.842 -0.809 -12.648 1.00 93.81 95 GLY A CA 1
ATOM 759 C C . GLY A 1 95 ? -3.627 -1.736 -12.604 1.00 93.81 95 GLY A C 1
ATOM 760 O O . GLY A 1 95 ? -3.752 -2.887 -13.005 1.00 93.81 95 GLY A O 1
ATOM 761 N N . LEU A 1 96 ? -2.469 -1.264 -12.126 1.00 93.62 96 LEU A N 1
ATOM 762 C CA . LEU A 1 96 ? -1.255 -2.072 -11.958 1.00 93.62 96 LEU A CA 1
ATOM 763 C C . LEU A 1 96 ? -1.215 -2.852 -10.637 1.00 93.62 96 LEU A C 1
ATOM 765 O O . LEU A 1 96 ? -0.362 -3.718 -10.449 1.00 93.62 96 LEU A O 1
ATOM 769 N N . GLY A 1 97 ? -2.124 -2.552 -9.711 1.00 94.75 97 GLY A N 1
ATOM 770 C CA . GLY A 1 97 ? -2.220 -3.262 -8.443 1.00 94.75 97 GLY A CA 1
ATOM 771 C C . GLY A 1 97 ? -1.268 -2.779 -7.353 1.00 94.75 97 GLY A C 1
ATOM 772 O O . GLY A 1 97 ? -1.145 -3.470 -6.349 1.00 94.75 97 GLY A O 1
ATOM 773 N N . ARG A 1 98 ? -0.583 -1.640 -7.530 1.00 95.88 98 ARG A N 1
ATOM 774 C CA . ARG A 1 98 ? 0.579 -1.237 -6.710 1.00 95.88 98 ARG A CA 1
ATOM 775 C C . ARG A 1 98 ? 0.251 -0.898 -5.255 1.00 95.88 98 ARG A C 1
ATOM 777 O O . ARG A 1 98 ? 1.109 -1.037 -4.388 1.00 95.88 98 ARG A O 1
ATOM 784 N N . PHE A 1 99 ? -0.970 -0.434 -4.995 1.00 97.88 99 PHE A N 1
ATOM 785 C CA . PHE A 1 99 ? -1.450 -0.106 -3.655 1.00 97.88 99 PHE A CA 1
ATOM 786 C C . PHE A 1 99 ? -2.979 -0.196 -3.532 1.00 97.88 99 PHE A C 1
ATOM 788 O O . PHE A 1 99 ? -3.715 -0.135 -4.526 1.00 97.88 99 PHE A O 1
ATOM 795 N N . SER A 1 100 ? -3.437 -0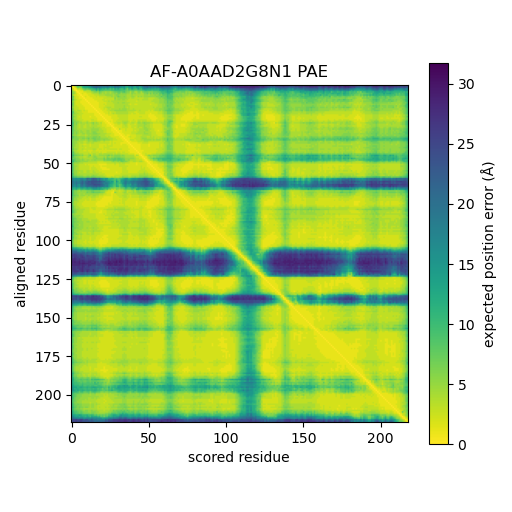.303 -2.284 1.00 98.12 100 SER A N 1
ATOM 796 C CA . SER A 1 100 ? -4.831 -0.275 -1.823 1.00 98.12 100 SER A CA 1
ATOM 797 C C . SER A 1 100 ? -4.922 0.551 -0.543 1.00 98.12 100 SER A C 1
ATOM 799 O O . SER A 1 100 ? -4.033 0.462 0.299 1.00 98.12 100 SER A O 1
ATOM 801 N N . TRP A 1 101 ? -5.999 1.310 -0.347 1.00 98.56 101 TRP A N 1
ATOM 802 C CA . TRP A 1 101 ? -6.177 2.120 0.860 1.00 98.56 101 TRP A CA 1
ATOM 803 C C . TRP A 1 101 ? -7.616 2.113 1.374 1.00 98.56 101 TRP A C 1
ATOM 805 O O . TRP A 1 101 ? -8.562 1.870 0.619 1.00 98.56 101 TRP A O 1
ATOM 815 N N . ILE A 1 102 ? -7.782 2.383 2.670 1.00 98.56 102 ILE A N 1
ATOM 816 C CA . ILE A 1 102 ? -9.081 2.576 3.325 1.00 98.56 102 ILE A CA 1
ATOM 817 C C . ILE A 1 102 ? -9.002 3.790 4.253 1.00 98.56 102 ILE A C 1
ATOM 819 O O . ILE A 1 102 ? -8.101 3.883 5.084 1.00 98.56 102 ILE A O 1
ATOM 823 N N . LYS A 1 103 ? -9.967 4.707 4.130 1.00 97.69 103 LYS A N 1
ATOM 824 C CA . LYS A 1 103 ? -10.162 5.835 5.045 1.00 97.69 103 LYS A CA 1
ATOM 825 C C . LYS A 1 103 ? -11.100 5.415 6.175 1.00 97.69 103 LYS A C 1
ATOM 827 O O . LYS A 1 103 ? -12.214 4.941 5.940 1.00 97.69 103 LYS A O 1
ATOM 832 N N . ILE A 1 104 ? -10.650 5.605 7.405 1.00 96.38 104 ILE A N 1
ATOM 833 C CA . ILE A 1 104 ? -11.322 5.244 8.648 1.00 96.38 104 ILE A CA 1
ATOM 834 C C . ILE A 1 104 ? -11.737 6.532 9.345 1.00 96.38 104 ILE A C 1
ATOM 836 O O . ILE A 1 104 ? -10.921 7.427 9.557 1.00 96.38 104 ILE A O 1
ATOM 840 N N . ARG A 1 105 ? -13.007 6.611 9.743 1.00 92.88 105 ARG A N 1
ATOM 841 C CA . ARG A 1 105 ? -13.526 7.733 10.520 1.00 92.88 105 ARG A CA 1
ATOM 842 C C . ARG A 1 105 ? -12.736 7.878 11.817 1.00 92.88 105 ARG A C 1
ATOM 844 O O . ARG A 1 105 ? -12.725 6.941 12.615 1.00 92.88 105 ARG A O 1
ATOM 851 N N . GLY A 1 106 ? -12.166 9.056 12.054 1.00 85.12 106 GLY A N 1
ATOM 852 C CA . GLY A 1 106 ? -11.549 9.456 13.319 1.00 85.12 106 GLY A CA 1
ATOM 853 C C . GLY A 1 106 ? -12.556 9.510 14.466 1.00 85.12 106 GLY A C 1
ATOM 854 O O . GLY A 1 106 ? -13.772 9.521 14.251 1.00 85.12 106 GLY A O 1
ATOM 855 N N . ARG A 1 107 ? -12.081 9.437 15.717 1.00 72.62 107 ARG A N 1
ATOM 856 C CA . ARG A 1 107 ? -12.931 9.828 16.857 1.00 72.62 107 ARG A CA 1
ATOM 857 C C . ARG A 1 107 ? -12.794 11.341 16.971 1.00 72.62 107 ARG A C 1
ATOM 859 O O . ARG A 1 107 ? -11.739 11.874 16.646 1.00 72.62 107 ARG A O 1
ATOM 866 N N . ASP A 1 108 ? -13.853 12.018 17.379 1.00 63.56 108 ASP A N 1
ATOM 867 C CA . ASP A 1 108 ? -13.706 13.408 17.781 1.00 63.56 108 ASP A CA 1
ATOM 868 C C . ASP A 1 108 ? -12.982 13.403 19.134 1.00 63.56 108 ASP A C 1
ATOM 870 O O . ASP A 1 108 ? -13.548 12.972 20.137 1.00 63.56 108 ASP A O 1
ATOM 874 N N . ILE A 1 109 ? -11.683 13.706 19.130 1.00 57.59 109 ILE A N 1
ATOM 875 C CA . ILE A 1 109 ? -10.828 13.637 20.329 1.00 57.59 109 ILE A CA 1
ATOM 876 C C . ILE A 1 109 ? -10.924 14.956 21.124 1.00 57.59 109 ILE A C 1
ATOM 878 O O . ILE A 1 109 ? -10.545 15.008 22.287 1.00 57.59 109 ILE A O 1
ATOM 882 N N . ARG A 1 110 ? -11.504 16.018 20.546 1.00 55.56 110 ARG A N 1
ATOM 883 C CA . ARG A 1 110 ? -11.435 17.381 21.096 1.00 55.56 110 ARG A CA 1
ATOM 884 C C . ARG A 1 110 ? -12.628 17.836 21.927 1.00 55.56 110 ARG A C 1
ATOM 886 O O . ARG A 1 110 ? -12.608 18.948 22.434 1.00 55.56 110 ARG A O 1
ATOM 893 N N . GLN A 1 111 ? -13.613 16.974 22.175 1.00 49.44 111 GLN A N 1
ATOM 894 C CA . GLN A 1 111 ? -14.613 17.248 23.219 1.00 49.44 111 GLN A CA 1
ATOM 895 C C . GLN A 1 111 ? -14.054 17.070 24.647 1.00 49.44 111 GLN A C 1
ATOM 897 O O . GLN A 1 111 ? -14.783 17.299 25.607 1.00 49.44 111 GLN A O 1
ATOM 902 N N . GLN A 1 112 ? -12.785 16.662 24.804 1.00 48.69 112 GLN A N 1
ATOM 903 C CA . GLN A 1 112 ? -12.141 16.475 26.112 1.00 48.69 112 GLN A CA 1
ATOM 904 C C . GLN A 1 112 ? -11.019 17.476 26.433 1.00 48.69 112 GLN A C 1
ATOM 906 O O . GLN A 1 112 ? -10.599 17.529 27.584 1.00 48.69 112 GLN A O 1
ATOM 911 N N . GLU A 1 113 ? -10.574 18.309 25.485 1.00 49.50 113 GLU A N 1
ATOM 912 C CA . GLU A 1 113 ? -9.548 19.331 25.738 1.00 49.50 113 GLU A CA 1
ATOM 913 C C . GLU A 1 113 ? -10.108 20.727 25.449 1.00 49.50 113 GLU A C 1
ATOM 915 O O . GLU A 1 113 ? -10.270 21.151 24.305 1.00 49.50 113 GLU A O 1
ATOM 920 N N . SER A 1 114 ? -10.450 21.416 26.537 1.00 47.91 114 SER A N 1
ATOM 921 C CA . SER A 1 114 ? -10.835 22.823 26.579 1.00 47.91 114 SER A CA 1
ATOM 922 C C . SER A 1 114 ? -9.791 23.741 25.932 1.00 47.91 114 SER A C 1
ATOM 924 O O . SER A 1 114 ? -8.595 23.568 26.133 1.00 47.91 114 SER A O 1
ATOM 926 N N . GLN A 1 115 ? -10.299 24.775 25.253 1.00 51.00 115 GLN A N 1
ATOM 927 C CA . GLN A 1 115 ? -9.668 26.081 25.005 1.00 51.00 115 GLN A CA 1
ATOM 928 C C . GLN A 1 115 ? -8.219 26.066 24.491 1.00 51.00 115 GLN A C 1
ATOM 930 O O . GLN A 1 115 ? -7.261 26.229 25.239 1.00 51.00 115 GLN A O 1
ATOM 935 N N . THR A 1 116 ? -8.073 26.022 23.167 1.00 53.88 116 THR A N 1
ATOM 936 C CA . THR A 1 116 ? -6.956 26.687 22.481 1.00 53.88 116 THR A CA 1
ATOM 937 C C . THR A 1 116 ? -7.528 27.590 21.387 1.00 53.88 116 THR A C 1
ATOM 939 O O . THR A 1 116 ? -8.445 27.179 20.676 1.00 53.88 116 THR A O 1
ATOM 942 N N . ASP A 1 117 ? -7.012 28.819 21.276 1.00 56.00 117 ASP A N 1
ATOM 943 C CA . ASP A 1 117 ? -7.422 29.883 20.333 1.00 56.00 117 ASP A CA 1
ATOM 944 C C . ASP A 1 117 ? -7.028 29.584 18.868 1.00 56.00 117 ASP A C 1
ATOM 946 O O . ASP A 1 117 ? -6.472 30.417 18.152 1.00 56.00 117 ASP A O 1
ATOM 950 N N . GLY A 1 118 ? -7.277 28.359 18.410 1.00 55.25 118 GLY A N 1
ATOM 951 C CA . GLY A 1 118 ? -7.067 27.926 17.032 1.00 55.25 118 GLY A CA 1
ATOM 952 C C . GLY A 1 118 ? -8.386 27.551 16.354 1.00 55.25 118 GLY A C 1
ATOM 953 O O . GLY A 1 118 ? -9.358 27.220 17.037 1.00 55.25 118 GLY A O 1
ATOM 954 N N . PRO A 1 119 ? -8.452 27.560 15.008 1.00 47.59 119 PRO A N 1
ATOM 955 C CA . PRO A 1 119 ? -9.614 27.037 14.302 1.00 47.59 119 PRO A CA 1
ATOM 956 C C . PRO A 1 119 ? -9.888 25.596 14.765 1.00 47.59 119 PRO A C 1
ATOM 958 O O . PRO A 1 119 ? -8.938 24.818 14.914 1.00 47.59 119 PRO A O 1
ATOM 961 N N . PRO A 1 120 ? -11.160 25.220 15.001 1.00 49.81 120 PRO A N 1
ATOM 962 C CA . PRO A 1 120 ? -11.504 23.896 15.495 1.00 49.81 120 PRO A CA 1
ATOM 963 C C . PRO A 1 120 ? -11.071 22.877 14.452 1.00 49.81 120 PRO A C 1
ATOM 965 O O . PRO A 1 120 ? -11.694 22.747 13.398 1.00 49.81 120 PRO A O 1
ATOM 968 N N . ALA A 1 121 ? -9.973 22.169 14.698 1.00 57.03 121 ALA A N 1
ATOM 969 C CA . ALA A 1 121 ? -9.584 21.138 13.758 1.00 57.03 121 ALA A CA 1
ATOM 970 C C . ALA A 1 121 ? -10.540 19.937 13.935 1.00 57.03 121 ALA A C 1
ATOM 972 O O . ALA A 1 121 ? -10.931 19.559 15.042 1.00 57.03 121 ALA A O 1
ATOM 973 N N . GLY A 1 122 ? -11.014 19.393 12.819 1.00 54.22 122 GLY A N 1
ATOM 974 C CA . GLY A 1 122 ? -12.033 18.344 12.807 1.00 54.22 122 GLY A CA 1
ATOM 975 C C . GLY A 1 122 ? -11.537 16.999 13.363 1.00 54.22 122 GLY A C 1
ATOM 976 O O . GLY A 1 122 ? -10.392 16.889 13.821 1.00 54.22 122 GLY A O 1
ATOM 977 N N . PRO A 1 123 ? -12.380 15.950 13.332 1.00 58.06 123 PRO A N 1
ATOM 978 C CA . PRO A 1 123 ? -11.954 14.592 13.656 1.00 58.06 123 PRO A CA 1
ATOM 979 C C . PRO A 1 123 ? -10.820 14.158 12.722 1.00 58.06 123 PRO A C 1
ATOM 981 O O . PRO A 1 123 ? -10.937 14.267 11.503 1.00 58.06 123 PRO A O 1
ATOM 984 N N . LEU A 1 124 ? -9.744 13.641 13.308 1.00 78.94 124 LEU A N 1
ATOM 985 C CA . LEU A 1 124 ? -8.564 13.184 12.583 1.00 78.94 124 LEU A CA 1
ATOM 986 C C . LEU A 1 124 ? -8.847 11.794 11.991 1.00 78.94 124 LEU A C 1
ATOM 988 O O . LEU A 1 124 ? -8.763 10.776 12.685 1.00 78.94 124 LEU A O 1
ATOM 992 N N . ASP A 1 125 ? -9.296 11.755 10.737 1.00 92.69 125 ASP A N 1
ATOM 993 C CA . ASP A 1 125 ? -9.484 10.501 10.002 1.00 92.69 125 ASP A CA 1
ATOM 994 C C . ASP A 1 125 ? -8.137 9.794 9.798 1.00 92.69 125 ASP A C 1
ATOM 996 O O . ASP A 1 125 ? -7.102 10.438 9.659 1.00 92.69 125 ASP A O 1
ATOM 1000 N N . LEU A 1 126 ? -8.148 8.462 9.757 1.00 94.81 126 LEU A N 1
ATOM 1001 C CA . LEU A 1 126 ? -6.954 7.656 9.491 1.00 94.81 126 LEU A CA 1
ATOM 1002 C C . LEU A 1 126 ? -7.071 7.011 8.114 1.00 94.81 126 LEU A C 1
ATOM 1004 O O . LEU A 1 126 ? -8.051 6.319 7.843 1.00 94.81 126 LEU A O 1
ATOM 1008 N N . VAL A 1 127 ? -6.067 7.170 7.262 1.00 97.25 127 VAL A N 1
ATOM 1009 C CA . VAL A 1 127 ? -5.941 6.425 6.008 1.00 97.25 127 VAL A CA 1
ATOM 1010 C C . VAL A 1 127 ? -4.924 5.311 6.201 1.00 97.25 127 VAL A C 1
ATOM 1012 O O . VAL A 1 127 ? -3.752 5.565 6.459 1.00 97.25 127 VAL A O 1
ATOM 1015 N N . VAL A 1 128 ? -5.371 4.064 6.069 1.00 98.06 128 VAL A N 1
ATOM 1016 C CA . VAL A 1 128 ? -4.487 2.894 6.083 1.00 98.06 128 VAL A CA 1
ATOM 1017 C C . VAL A 1 128 ? -4.202 2.470 4.650 1.00 98.06 128 VAL A C 1
ATOM 1019 O O . VAL A 1 128 ? -5.127 2.359 3.843 1.00 98.06 128 VAL A O 1
ATOM 1022 N N . VAL A 1 129 ? -2.934 2.250 4.322 1.00 98.38 129 VAL A N 1
ATOM 1023 C CA . VAL A 1 129 ? -2.465 2.005 2.956 1.00 98.38 129 VAL A CA 1
ATOM 1024 C C . VAL A 1 129 ? -1.609 0.752 2.944 1.00 98.38 129 VAL A C 1
ATOM 1026 O O . VAL A 1 129 ? -0.662 0.648 3.711 1.00 98.38 129 VAL A O 1
ATOM 1029 N N . SER A 1 130 ? -1.926 -0.185 2.059 1.00 98.31 130 SER A N 1
ATOM 1030 C CA . SER A 1 130 ? -1.053 -1.302 1.714 1.00 98.31 130 SER A CA 1
ATOM 1031 C C . SER A 1 130 ? -0.437 -1.034 0.348 1.00 98.31 130 SER A C 1
ATOM 1033 O O . SER A 1 130 ? -1.169 -0.730 -0.596 1.00 98.31 130 SER A O 1
ATOM 1035 N N . ALA A 1 131 ? 0.881 -1.150 0.241 1.00 97.31 131 ALA A N 1
ATOM 1036 C CA . ALA A 1 131 ? 1.619 -0.981 -1.004 1.00 97.31 131 ALA A CA 1
ATOM 1037 C C . ALA A 1 131 ? 2.741 -2.021 -1.124 1.00 97.31 131 ALA A C 1
ATOM 1039 O O . ALA A 1 131 ? 3.175 -2.603 -0.128 1.00 97.31 131 ALA A O 1
ATOM 1040 N N . TYR A 1 132 ? 3.245 -2.219 -2.339 1.00 95.19 132 TYR A N 1
ATOM 1041 C CA . TYR A 1 132 ? 4.494 -2.944 -2.576 1.00 95.19 132 TYR A CA 1
ATOM 1042 C C . TYR A 1 132 ? 5.330 -2.207 -3.621 1.00 95.19 132 TYR A C 1
ATOM 1044 O O . TYR A 1 132 ? 4.796 -1.710 -4.615 1.00 95.19 132 TYR A O 1
ATOM 1052 N N . ARG A 1 133 ? 6.647 -2.146 -3.424 1.00 92.56 133 ARG A N 1
ATOM 1053 C CA . ARG A 1 133 ? 7.597 -1.679 -4.440 1.00 92.56 133 ARG A CA 1
ATOM 1054 C C . ARG A 1 133 ? 8.080 -2.883 -5.240 1.00 92.56 133 ARG A C 1
ATOM 1056 O O . ARG A 1 133 ? 8.551 -3.843 -4.640 1.00 92.56 133 ARG A O 1
ATOM 1063 N N . PRO A 1 134 ? 8.004 -2.869 -6.581 1.00 90.50 134 PRO A N 1
ATOM 1064 C CA . PRO A 1 134 ? 8.430 -4.016 -7.373 1.00 90.50 134 PRO A CA 1
ATOM 1065 C C . PRO A 1 134 ? 9.932 -4.275 -7.194 1.00 90.50 134 PRO A C 1
ATOM 1067 O O . PRO A 1 134 ? 10.735 -3.336 -7.186 1.00 90.50 134 PRO A O 1
ATOM 1070 N N . LYS A 1 135 ? 10.342 -5.543 -7.073 1.00 87.38 135 LYS A N 1
ATOM 1071 C CA . LYS A 1 135 ? 11.763 -5.918 -7.054 1.00 87.38 135 LYS A CA 1
ATOM 1072 C C . LYS A 1 135 ? 12.437 -5.505 -8.369 1.00 87.38 135 LYS A C 1
ATOM 1074 O O . LYS A 1 135 ? 11.965 -5.849 -9.451 1.00 87.38 135 LYS A O 1
ATOM 1079 N N . LYS A 1 136 ? 13.531 -4.750 -8.275 1.00 75.56 136 LYS A N 1
ATOM 1080 C CA . LYS A 1 136 ? 14.355 -4.356 -9.422 1.00 75.56 136 LYS A CA 1
ATOM 1081 C C . LYS A 1 136 ? 15.339 -5.493 -9.673 1.00 75.56 136 LYS A C 1
ATOM 1083 O O . LYS A 1 136 ? 16.357 -5.551 -8.999 1.00 75.56 136 LYS A O 1
ATOM 1088 N N . GLU A 1 137 ? 15.022 -6.425 -10.571 1.00 68.19 137 GLU A N 1
ATOM 1089 C CA . GLU A 1 137 ? 15.974 -7.479 -10.951 1.00 68.19 137 GLU A CA 1
ATOM 1090 C C . GLU A 1 137 ? 16.124 -7.674 -12.457 1.00 68.19 137 GLU A C 1
ATOM 1092 O O . GLU A 1 137 ? 15.199 -7.459 -13.244 1.00 68.19 137 GLU A O 1
ATOM 1097 N N . GLY A 1 138 ? 17.365 -8.028 -12.808 1.00 54.41 138 GLY A N 1
ATOM 1098 C CA . GLY A 1 138 ? 17.920 -8.084 -14.149 1.00 54.41 138 GLY A CA 1
ATOM 1099 C C . GLY A 1 138 ? 17.304 -9.160 -15.037 1.00 54.41 138 GLY A C 1
ATOM 1100 O O . GLY A 1 138 ? 16.810 -10.180 -14.567 1.00 54.41 138 GLY A O 1
ATOM 1101 N N . THR A 1 139 ? 17.342 -8.861 -16.336 1.00 47.38 139 THR A N 1
ATOM 1102 C CA . THR A 1 139 ? 17.161 -9.741 -17.508 1.00 47.38 139 THR A CA 1
ATOM 1103 C C . THR A 1 139 ? 15.874 -10.571 -17.652 1.00 47.38 139 THR A C 1
ATOM 1105 O O . THR A 1 139 ? 15.541 -10.917 -18.783 1.00 47.38 139 THR A O 1
ATOM 1108 N N . ASN A 1 140 ? 15.079 -10.829 -16.609 1.00 58.84 140 ASN A N 1
ATOM 1109 C CA . ASN A 1 140 ? 13.848 -11.618 -16.727 1.00 58.84 140 ASN A CA 1
ATOM 1110 C C . ASN A 1 140 ? 12.662 -10.769 -17.212 1.00 58.84 140 ASN A C 1
ATOM 1112 O O . ASN A 1 140 ? 12.041 -10.025 -16.449 1.00 58.84 140 ASN A O 1
ATOM 1116 N N . ALA A 1 141 ? 12.308 -10.925 -18.491 1.00 62.19 141 ALA A N 1
ATOM 1117 C CA . ALA A 1 141 ? 11.241 -10.183 -19.171 1.00 62.19 141 ALA A CA 1
ATOM 1118 C C . ALA A 1 141 ? 9.855 -10.265 -18.489 1.00 62.19 141 ALA A C 1
ATOM 1120 O O . ALA A 1 141 ? 9.054 -9.348 -18.639 1.00 62.19 141 ALA A O 1
ATOM 1121 N N . GLY A 1 142 ? 9.584 -11.318 -17.707 1.00 70.44 142 GLY A N 1
ATOM 1122 C CA . GLY A 1 142 ? 8.297 -11.552 -17.034 1.00 70.44 142 GLY A CA 1
ATOM 1123 C C . GLY A 1 142 ? 8.154 -10.977 -15.618 1.00 70.44 142 GLY A C 1
ATOM 1124 O O . GLY A 1 142 ? 7.253 -11.397 -14.894 1.00 70.44 142 GLY A O 1
ATOM 1125 N N . SER A 1 143 ? 9.042 -10.081 -15.176 1.00 82.69 143 SER A N 1
ATOM 1126 C CA . SER A 1 143 ? 8.969 -9.490 -13.831 1.00 82.69 143 SER A CA 1
ATOM 1127 C C . SER A 1 143 ? 7.876 -8.417 -13.711 1.00 82.69 143 SER A C 1
ATOM 1129 O O . SER A 1 143 ? 7.561 -7.712 -14.671 1.00 82.69 143 SER A O 1
ATOM 1131 N N . VAL A 1 144 ? 7.337 -8.226 -12.497 1.00 87.81 144 VAL A N 1
ATOM 1132 C CA . VAL A 1 144 ? 6.372 -7.145 -12.202 1.00 87.81 144 VAL A CA 1
ATOM 1133 C C . VAL A 1 144 ? 6.933 -5.776 -12.580 1.00 87.81 144 VAL A C 1
ATOM 1135 O O . VAL A 1 144 ? 6.216 -4.944 -13.133 1.00 87.81 144 VAL A O 1
ATOM 1138 N N . TRP A 1 145 ? 8.224 -5.550 -12.328 1.00 91.19 145 TRP A N 1
ATOM 1139 C CA . TRP A 1 145 ? 8.896 -4.312 -12.712 1.00 91.19 145 TRP A CA 1
ATOM 1140 C C . TRP A 1 145 ? 8.826 -4.088 -14.231 1.00 91.19 145 TRP A C 1
ATOM 1142 O O . TRP A 1 145 ? 8.443 -3.005 -14.666 1.00 91.19 145 TRP A O 1
ATOM 1152 N N . ASN A 1 146 ? 9.093 -5.116 -15.045 1.00 88.56 146 ASN A N 1
ATOM 1153 C CA . ASN A 1 146 ? 9.012 -5.010 -16.505 1.00 88.56 146 ASN A CA 1
ATOM 1154 C C . ASN A 1 146 ? 7.582 -4.758 -16.995 1.00 88.56 146 ASN A C 1
ATOM 1156 O O . ASN A 1 146 ? 7.382 -3.898 -17.853 1.00 88.56 146 ASN A O 1
ATOM 1160 N N . TYR A 1 147 ? 6.577 -5.424 -16.419 1.00 88.25 147 TYR A N 1
ATOM 1161 C CA . TYR A 1 147 ? 5.177 -5.162 -16.770 1.00 88.25 147 TYR A CA 1
ATOM 1162 C C . TYR A 1 147 ? 4.755 -3.725 -16.457 1.00 88.25 147 TYR A C 1
ATOM 1164 O O . TYR A 1 147 ? 4.127 -3.071 -17.292 1.00 88.25 147 TYR A O 1
ATOM 1172 N N . GLN A 1 148 ? 5.129 -3.204 -15.285 1.00 92.00 148 GLN A N 1
ATOM 1173 C CA . GLN A 1 148 ? 4.844 -1.815 -14.927 1.00 92.00 148 GLN A CA 1
ATOM 1174 C C . GLN A 1 148 ? 5.605 -0.835 -15.829 1.00 92.00 148 GLN A C 1
ATOM 1176 O O . GLN A 1 148 ? 5.021 0.142 -16.292 1.00 92.00 148 GLN A O 1
ATOM 1181 N N . ARG A 1 149 ? 6.881 -1.105 -16.134 1.00 92.25 149 ARG A N 1
ATOM 1182 C CA . ARG A 1 149 ? 7.684 -0.262 -17.030 1.00 92.25 149 ARG A CA 1
ATOM 1183 C C . ARG A 1 149 ? 7.081 -0.202 -18.427 1.00 92.25 149 ARG A C 1
ATOM 1185 O O . ARG A 1 149 ? 6.909 0.888 -18.957 1.00 92.25 149 ARG A O 1
ATOM 1192 N N . ASN A 1 150 ? 6.729 -1.347 -19.006 1.00 90.69 150 ASN A N 1
ATOM 1193 C CA . ASN A 1 150 ? 6.125 -1.411 -20.336 1.00 90.69 150 ASN A CA 1
ATOM 1194 C C . ASN A 1 150 ? 4.779 -0.683 -20.376 1.00 90.69 150 ASN A C 1
ATOM 1196 O O . ASN A 1 150 ? 4.509 0.050 -21.327 1.00 90.69 150 ASN A O 1
ATOM 1200 N N . TYR A 1 151 ? 3.967 -0.815 -19.322 1.00 92.69 151 TYR A N 1
ATOM 1201 C CA . TYR A 1 151 ? 2.733 -0.049 -19.195 1.00 92.69 151 TYR A CA 1
ATOM 1202 C C . TYR A 1 151 ? 3.001 1.461 -19.227 1.00 92.69 151 TYR A C 1
ATOM 1204 O O . TYR A 1 151 ? 2.415 2.161 -20.050 1.00 92.69 151 TYR A O 1
ATOM 1212 N N . TRP A 1 152 ? 3.918 1.974 -18.404 1.00 94.00 152 TRP A N 1
ATOM 1213 C CA . TRP A 1 152 ? 4.209 3.411 -18.373 1.00 94.00 152 TRP A CA 1
ATOM 1214 C C . TRP A 1 152 ? 4.848 3.920 -19.667 1.00 94.00 152 TRP A C 1
ATOM 1216 O O . TRP A 1 152 ? 4.450 4.975 -20.162 1.00 94.00 152 TRP A O 1
ATOM 1226 N N . LEU A 1 153 ? 5.737 3.135 -20.283 1.00 93.44 153 LEU A N 1
ATOM 1227 C CA . LEU A 1 153 ? 6.289 3.430 -21.608 1.00 93.44 153 LEU A CA 1
ATOM 1228 C C . LEU A 1 153 ? 5.188 3.544 -22.668 1.00 93.44 153 LEU A C 1
ATOM 1230 O O . LEU A 1 153 ? 5.185 4.505 -23.432 1.00 93.44 153 LEU A O 1
ATOM 1234 N N . SER A 1 154 ? 4.205 2.634 -22.668 1.00 93.50 154 SER A N 1
ATOM 1235 C CA . SER A 1 154 ? 3.056 2.695 -23.589 1.00 93.50 154 SER A CA 1
ATOM 1236 C C . SER A 1 154 ? 2.171 3.931 -23.384 1.00 93.50 154 SER A C 1
ATOM 1238 O O . SER A 1 154 ? 1.422 4.318 -24.278 1.00 93.50 154 SER A O 1
ATOM 1240 N N . LYS A 1 155 ? 2.260 4.568 -22.209 1.00 93.81 155 LYS A N 1
ATOM 1241 C CA . LYS A 1 155 ? 1.581 5.825 -21.870 1.00 93.81 155 LYS A CA 1
ATOM 1242 C C . LYS A 1 155 ? 2.465 7.060 -22.075 1.00 93.81 155 LYS A C 1
ATOM 1244 O O . LYS A 1 155 ? 2.051 8.152 -21.704 1.00 93.81 155 LYS A O 1
ATOM 1249 N N . GLY A 1 156 ? 3.667 6.906 -22.637 1.00 94.94 156 GLY A N 1
ATOM 1250 C CA . GLY A 1 156 ? 4.604 8.011 -22.853 1.00 94.94 156 GLY A CA 1
ATOM 1251 C C . GLY A 1 156 ? 5.290 8.513 -21.577 1.00 94.94 156 GLY A C 1
ATOM 1252 O O . GLY A 1 156 ? 5.794 9.630 -21.562 1.00 94.94 156 GLY A O 1
ATOM 1253 N N . VAL A 1 157 ? 5.321 7.709 -20.507 1.00 93.88 157 VAL A N 1
ATOM 1254 C CA . VAL A 1 157 ? 5.956 8.046 -19.223 1.00 93.88 157 VAL A CA 1
ATOM 1255 C C . VAL A 1 157 ? 7.156 7.113 -18.995 1.00 9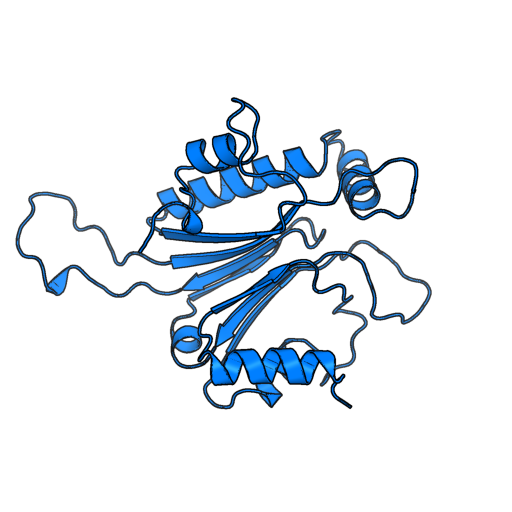3.88 157 VAL A C 1
ATOM 1257 O O . VAL A 1 157 ? 7.007 6.058 -18.378 1.00 93.88 157 VAL A O 1
ATOM 1260 N N . PRO A 1 158 ? 8.363 7.444 -19.493 1.00 90.44 158 PRO A N 1
ATOM 1261 C CA . PRO A 1 158 ? 9.542 6.578 -19.402 1.00 90.44 158 PRO A CA 1
ATOM 1262 C C . PRO A 1 158 ? 10.223 6.658 -18.023 1.00 90.44 158 PRO A C 1
ATOM 1264 O O . PRO A 1 158 ? 11.403 6.978 -17.918 1.00 90.44 158 PRO A O 1
ATOM 1267 N N . MET A 1 159 ? 9.476 6.381 -16.953 1.00 90.19 159 MET A N 1
ATOM 1268 C CA . MET A 1 159 ? 9.955 6.441 -15.567 1.00 90.19 159 MET A CA 1
ATOM 1269 C C . MET A 1 159 ? 10.224 5.038 -15.008 1.00 90.19 159 MET A C 1
ATOM 1271 O O . MET A 1 159 ? 9.553 4.074 -15.388 1.00 90.19 159 MET A O 1
ATOM 1275 N N . ASP A 1 160 ? 11.186 4.910 -14.087 1.00 91.75 160 ASP A N 1
ATOM 1276 C CA . ASP A 1 160 ? 11.356 3.674 -13.315 1.00 91.75 160 ASP A CA 1
ATOM 1277 C C . ASP A 1 160 ? 10.067 3.405 -12.506 1.00 91.75 160 ASP A C 1
ATOM 1279 O O . ASP A 1 160 ? 9.577 4.300 -11.812 1.00 91.75 160 ASP A O 1
ATOM 1283 N N . PRO A 1 161 ? 9.488 2.193 -12.568 1.00 93.25 161 PRO A N 1
ATOM 1284 C CA . PRO A 1 161 ? 8.313 1.812 -11.786 1.00 93.25 161 PRO A CA 1
ATOM 1285 C C . PRO A 1 161 ? 8.392 2.125 -10.287 1.00 93.25 161 PRO A C 1
ATOM 1287 O O . PRO A 1 161 ? 7.373 2.473 -9.687 1.00 93.25 161 PRO A O 1
ATOM 1290 N N . ARG A 1 162 ? 9.578 2.015 -9.672 1.00 93.06 162 ARG A N 1
ATOM 1291 C CA . ARG A 1 162 ? 9.783 2.341 -8.253 1.00 93.06 162 ARG A CA 1
ATOM 1292 C C . ARG A 1 162 ? 9.670 3.838 -8.002 1.00 93.06 162 ARG A C 1
ATOM 1294 O O . ARG A 1 162 ? 9.012 4.236 -7.041 1.00 93.06 162 ARG A O 1
ATOM 1301 N N . ASP A 1 163 ? 10.263 4.645 -8.873 1.00 93.06 163 ASP A N 1
ATOM 1302 C CA . ASP A 1 163 ? 10.218 6.106 -8.777 1.00 93.06 163 ASP A CA 1
ATOM 1303 C C . ASP A 1 163 ? 8.791 6.596 -9.025 1.00 93.06 163 ASP A C 1
ATOM 1305 O O . ASP A 1 163 ? 8.258 7.386 -8.249 1.00 93.06 163 ASP A O 1
ATOM 1309 N N . LYS A 1 164 ? 8.112 6.025 -10.029 1.00 95.19 164 LYS A N 1
ATOM 1310 C CA . LYS A 1 164 ? 6.714 6.346 -10.326 1.00 95.19 164 LYS A CA 1
ATOM 1311 C C . LYS A 1 164 ? 5.782 6.001 -9.167 1.00 95.19 164 LYS A C 1
ATOM 1313 O O . LYS A 1 164 ? 4.904 6.791 -8.834 1.00 95.19 164 LYS A O 1
ATOM 1318 N N . LEU A 1 165 ? 5.961 4.838 -8.539 1.00 95.38 165 LEU A N 1
ATOM 1319 C CA . LEU A 1 165 ? 5.209 4.483 -7.336 1.00 95.38 165 LEU A CA 1
ATOM 1320 C C . LEU A 1 165 ? 5.500 5.443 -6.176 1.00 95.38 165 LEU A C 1
ATOM 1322 O O . LEU A 1 165 ? 4.574 5.853 -5.485 1.00 95.38 165 LEU A O 1
ATOM 1326 N N . THR A 1 166 ? 6.768 5.795 -5.964 1.00 94.88 166 THR A N 1
ATOM 1327 C CA . THR A 1 166 ? 7.171 6.714 -4.890 1.00 94.88 166 THR A CA 1
ATOM 1328 C C . THR A 1 166 ? 6.512 8.078 -5.075 1.00 94.88 166 THR A C 1
ATOM 1330 O O . THR A 1 166 ? 5.893 8.575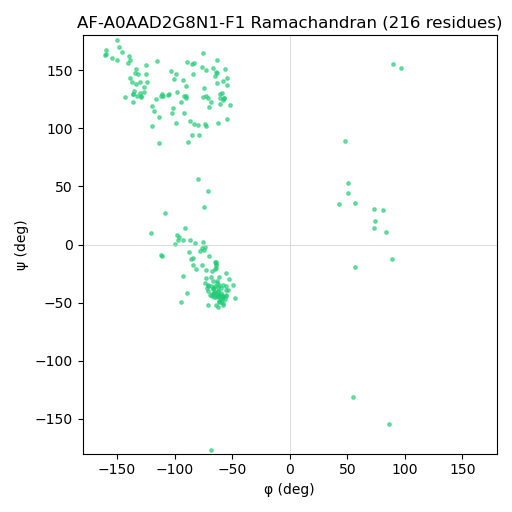 -4.137 1.00 94.88 166 THR A O 1
ATOM 1333 N N . LEU A 1 167 ? 6.551 8.628 -6.292 1.00 95.69 167 LEU A N 1
ATOM 1334 C CA . LEU A 1 167 ? 5.887 9.881 -6.646 1.00 95.69 167 LEU A CA 1
ATOM 1335 C C . LEU A 1 167 ? 4.374 9.816 -6.384 1.00 95.69 167 LEU A C 1
ATOM 1337 O O . LEU A 1 167 ? 3.838 10.663 -5.675 1.00 95.69 167 LEU A O 1
ATOM 1341 N N . ASP A 1 168 ? 3.706 8.769 -6.882 1.00 96.31 168 ASP A N 1
ATOM 1342 C CA . ASP A 1 168 ? 2.258 8.592 -6.704 1.00 96.31 168 ASP A CA 1
ATOM 1343 C C . ASP A 1 168 ? 1.866 8.502 -5.220 1.00 96.31 168 ASP A C 1
ATOM 1345 O O . ASP A 1 168 ? 0.867 9.086 -4.798 1.00 96.31 168 ASP A O 1
ATOM 1349 N N . LEU A 1 169 ? 2.651 7.785 -4.407 1.00 96.81 169 LEU A N 1
ATOM 1350 C CA . LEU A 1 169 ? 2.410 7.690 -2.967 1.00 96.81 169 LEU A CA 1
ATOM 1351 C C . LEU A 1 169 ? 2.634 9.032 -2.266 1.00 96.81 169 LEU A C 1
ATOM 1353 O O . LEU A 1 169 ? 1.808 9.412 -1.440 1.00 96.81 169 LEU A O 1
ATOM 1357 N N . VAL A 1 170 ? 3.709 9.759 -2.591 1.00 96.62 170 VAL A N 1
ATOM 1358 C CA . VAL A 1 170 ? 3.986 11.088 -2.021 1.00 96.62 170 VAL A CA 1
ATOM 1359 C C . VAL A 1 170 ? 2.832 12.049 -2.303 1.00 96.62 170 VAL A C 1
ATOM 1361 O O . VAL A 1 170 ? 2.385 12.745 -1.386 1.00 96.62 170 VAL A O 1
ATOM 1364 N N . ASP A 1 171 ? 2.319 12.063 -3.532 1.00 96.56 171 ASP A N 1
ATOM 1365 C CA . ASP A 1 171 ? 1.207 12.928 -3.925 1.00 96.56 171 ASP A CA 1
ATOM 1366 C C . ASP A 1 171 ? -0.079 12.577 -3.165 1.00 96.56 171 ASP A C 1
ATOM 1368 O O . ASP A 1 171 ? -0.726 13.466 -2.598 1.00 96.56 171 ASP A O 1
ATOM 1372 N N . LEU A 1 172 ? -0.406 11.283 -3.058 1.00 96.69 172 LEU A N 1
ATOM 1373 C CA . LEU A 1 172 ? -1.557 10.802 -2.286 1.00 96.69 172 LEU A CA 1
ATOM 1374 C C . LEU A 1 172 ? -1.438 11.132 -0.794 1.00 96.69 172 LEU A C 1
ATOM 1376 O O . LEU A 1 172 ? -2.392 11.619 -0.188 1.00 96.69 172 LEU A O 1
ATOM 1380 N N . ILE A 1 173 ? -0.263 10.923 -0.196 1.00 96.50 173 ILE A N 1
ATOM 1381 C CA . ILE A 1 173 ? -0.008 11.242 1.213 1.00 96.50 173 ILE A CA 1
ATOM 1382 C C . ILE A 1 173 ? -0.187 12.741 1.447 1.00 96.50 173 ILE A C 1
ATOM 1384 O O . ILE A 1 173 ? -0.929 13.138 2.345 1.00 96.50 173 ILE A O 1
ATOM 1388 N N . LYS A 1 174 ? 0.435 13.592 0.623 1.00 95.69 174 LYS A N 1
ATOM 1389 C CA . LYS A 1 174 ? 0.289 15.052 0.727 1.00 95.69 174 LYS A CA 1
ATOM 1390 C C . LYS A 1 174 ? -1.165 15.486 0.558 1.00 95.69 174 LYS A C 1
ATOM 1392 O O . LYS A 1 174 ? -1.611 16.405 1.244 1.00 95.69 174 LYS A O 1
ATOM 1397 N N . GLN A 1 175 ? -1.917 14.840 -0.331 1.00 95.19 175 GLN A N 1
ATOM 1398 C CA . GLN A 1 175 ? -3.350 15.075 -0.462 1.00 95.19 175 GLN A CA 1
ATOM 1399 C C . GLN A 1 175 ? -4.101 14.718 0.828 1.00 95.19 175 GLN A C 1
ATOM 1401 O O . GLN A 1 175 ? -4.782 15.583 1.374 1.00 95.19 175 GLN A O 1
ATOM 1406 N N . TRP A 1 176 ? -3.944 13.506 1.363 1.00 94.81 176 TRP A N 1
ATOM 1407 C CA . TRP A 1 176 ? -4.636 13.093 2.589 1.00 94.81 176 TRP A CA 1
ATOM 1408 C C . TRP A 1 176 ? -4.264 13.950 3.801 1.00 94.81 176 TRP A C 1
ATOM 1410 O O . TRP A 1 176 ? -5.134 14.270 4.609 1.00 94.81 176 TRP A O 1
ATOM 1420 N N . LYS A 1 177 ? -3.012 14.407 3.903 1.00 92.19 177 LYS A N 1
ATOM 1421 C CA . LYS A 1 177 ? -2.608 15.352 4.955 1.00 92.19 177 LYS A CA 1
ATOM 1422 C C . LYS A 1 177 ? -3.306 16.704 4.818 1.00 92.19 177 LYS A C 1
ATOM 1424 O O . LYS A 1 177 ? -3.748 17.251 5.823 1.00 92.19 177 LYS A O 1
ATOM 1429 N N . ARG A 1 178 ? -3.459 17.233 3.596 1.00 91.25 178 ARG A N 1
ATOM 1430 C CA . ARG A 1 178 ? -4.250 18.458 3.351 1.00 91.25 178 ARG A CA 1
ATOM 1431 C C . ARG A 1 178 ? -5.727 18.275 3.701 1.00 91.25 178 ARG A C 1
ATOM 1433 O O . ARG A 1 178 ? -6.359 19.220 4.154 1.00 91.25 178 ARG A O 1
ATOM 1440 N N . GLU A 1 179 ? -6.253 17.064 3.542 1.00 90.44 179 GLU A N 1
ATOM 1441 C CA . GLU A 1 179 ? -7.600 16.683 3.988 1.00 90.44 179 GLU A CA 1
ATOM 1442 C C . GLU A 1 179 ? -7.700 16.478 5.515 1.00 90.4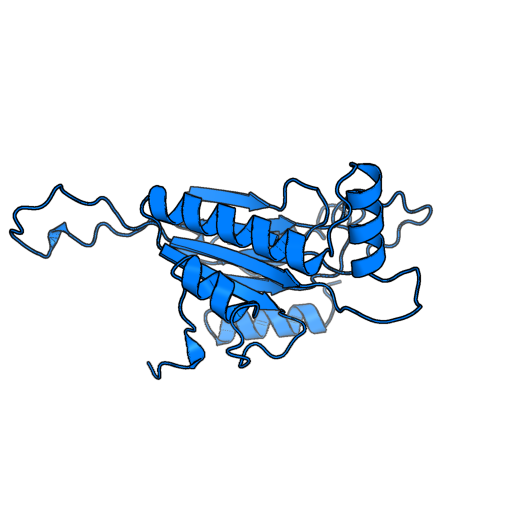4 179 GLU A C 1
ATOM 1444 O O . GLU A 1 179 ? -8.764 16.110 6.010 1.00 90.44 179 GLU A O 1
ATOM 1449 N N . GLY A 1 180 ? -6.617 16.694 6.273 1.00 88.88 180 GLY A N 1
ATOM 1450 C CA . GLY A 1 180 ? -6.594 16.535 7.727 1.00 88.88 180 GLY A CA 1
ATOM 1451 C C . GLY A 1 180 ? -6.621 15.077 8.185 1.00 88.88 180 GLY A C 1
ATOM 1452 O O . GLY A 1 180 ? -7.188 14.780 9.233 1.00 88.88 180 GLY A O 1
ATOM 1453 N N . CYS A 1 181 ? -6.065 14.158 7.393 1.00 91.44 181 CYS A N 1
ATOM 1454 C CA . CYS A 1 181 ? -5.953 12.749 7.759 1.00 91.44 181 CYS A CA 1
ATOM 1455 C C . CYS A 1 181 ? -4.558 12.410 8.301 1.00 91.44 181 CYS A C 1
ATOM 1457 O O . CYS A 1 181 ? -3.549 12.902 7.794 1.00 91.44 181 CYS A O 1
ATOM 1459 N N . GLU A 1 182 ? -4.508 11.477 9.249 1.00 92.25 182 GLU A N 1
ATOM 1460 C CA . GLU A 1 182 ? -3.303 10.702 9.555 1.00 92.25 182 GLU A CA 1
ATOM 1461 C C . GLU A 1 182 ? -3.171 9.528 8.594 1.00 92.25 182 GLU A C 1
ATOM 1463 O O . GLU A 1 182 ? -4.157 9.055 8.023 1.00 92.25 182 GLU A O 1
ATOM 1468 N N . ILE A 1 183 ? -1.946 9.038 8.418 1.00 95.12 183 ILE A N 1
ATOM 1469 C CA . ILE A 1 183 ? -1.644 7.990 7.448 1.00 95.12 183 ILE A CA 1
ATOM 1470 C C . ILE A 1 183 ? -0.842 6.877 8.115 1.00 95.12 183 ILE A C 1
ATOM 1472 O O . ILE A 1 183 ? 0.186 7.124 8.739 1.00 95.12 183 ILE A O 1
ATOM 1476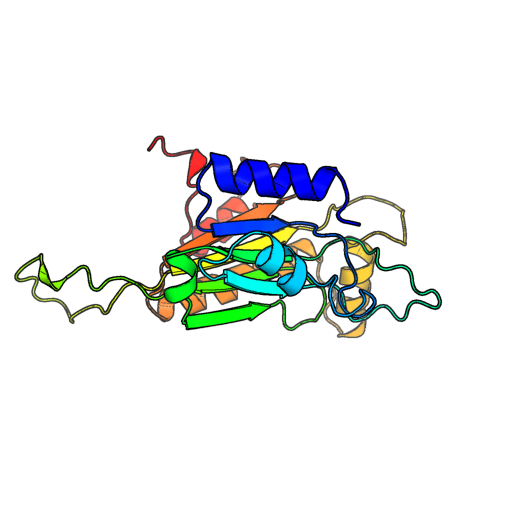 N N . LEU A 1 184 ? -1.293 5.639 7.920 1.00 95.88 184 LEU A N 1
ATOM 1477 C CA . LEU A 1 184 ? -0.550 4.423 8.230 1.00 95.88 184 LEU A CA 1
ATOM 1478 C C . LEU A 1 184 ? -0.226 3.698 6.922 1.00 95.88 184 LEU A C 1
ATOM 1480 O O . LEU A 1 184 ? -1.119 3.141 6.283 1.00 95.88 184 LEU A O 1
ATOM 1484 N N . LEU A 1 185 ? 1.047 3.691 6.534 1.00 96.12 185 LEU A N 1
ATOM 1485 C CA . LEU A 1 185 ? 1.532 3.004 5.338 1.00 96.12 185 LEU A CA 1
ATOM 1486 C C . LEU A 1 185 ? 2.212 1.686 5.727 1.00 96.12 185 LEU A C 1
ATOM 1488 O O . LEU A 1 185 ? 3.267 1.690 6.351 1.00 96.12 185 LEU A O 1
ATOM 1492 N N . GLY A 1 186 ? 1.613 0.564 5.333 1.00 95.62 186 GLY A N 1
ATOM 1493 C CA . GLY A 1 186 ? 2.248 -0.750 5.316 1.00 95.62 186 GLY A CA 1
ATOM 1494 C C . GLY A 1 186 ? 2.819 -1.028 3.929 1.00 95.62 186 GLY A C 1
ATOM 1495 O O . GLY A 1 186 ? 2.084 -1.001 2.938 1.00 95.62 186 GLY A O 1
ATOM 1496 N N . LEU A 1 187 ? 4.121 -1.288 3.854 1.00 93.25 187 LEU A N 1
ATOM 1497 C CA . LEU A 1 187 ? 4.844 -1.404 2.595 1.00 93.25 187 LEU A CA 1
ATOM 1498 C C . LEU A 1 187 ? 5.773 -2.616 2.602 1.00 93.25 187 LEU A C 1
ATOM 1500 O O . LEU A 1 187 ? 6.588 -2.760 3.509 1.00 93.25 187 LEU A O 1
ATOM 1504 N N . ASP A 1 188 ? 5.721 -3.410 1.536 1.00 92.69 188 ASP A N 1
ATOM 1505 C CA . ASP A 1 188 ? 6.871 -4.220 1.136 1.00 92.69 188 ASP A CA 1
ATOM 1506 C C . ASP A 1 188 ? 7.789 -3.379 0.238 1.00 92.69 188 ASP A C 1
ATOM 1508 O O . ASP A 1 188 ? 7.451 -3.049 -0.902 1.00 92.69 188 ASP A O 1
ATOM 1512 N N . ALA A 1 189 ? 8.925 -2.945 0.782 1.00 87.88 189 ALA A N 1
ATOM 1513 C CA . ALA A 1 189 ? 9.786 -1.971 0.122 1.00 87.88 189 ALA A CA 1
ATOM 1514 C C . ALA A 1 189 ? 10.702 -2.586 -0.947 1.00 87.88 189 ALA A C 1
ATOM 1516 O O . ALA A 1 189 ? 11.191 -1.850 -1.816 1.00 87.88 189 ALA A O 1
ATOM 1517 N N . ASN A 1 190 ? 10.948 -3.905 -0.887 1.00 86.31 190 ASN A N 1
ATOM 1518 C CA . ASN A 1 190 ? 11.927 -4.615 -1.721 1.00 86.31 190 ASN A CA 1
ATOM 1519 C C . ASN A 1 190 ? 13.273 -3.865 -1.875 1.00 86.31 190 ASN A C 1
ATOM 1521 O O . ASN A 1 190 ? 13.892 -3.864 -2.949 1.00 86.31 190 ASN A O 1
ATOM 1525 N N . GLU A 1 191 ? 13.692 -3.172 -0.815 1.00 81.25 191 GLU A N 1
ATOM 1526 C CA . GLU A 1 191 ? 14.968 -2.475 -0.671 1.00 81.25 191 GLU A CA 1
ATOM 1527 C C . GLU A 1 191 ? 15.282 -2.233 0.809 1.00 81.25 191 GLU A C 1
ATOM 1529 O O . GLU A 1 191 ? 14.411 -2.360 1.671 1.00 81.25 191 GLU A O 1
ATOM 1534 N N . ASP A 1 192 ? 16.521 -1.837 1.088 1.00 81.38 192 ASP A N 1
ATOM 1535 C CA . ASP A 1 192 ? 16.915 -1.375 2.413 1.00 81.38 192 ASP A CA 1
ATOM 1536 C C . ASP A 1 192 ? 16.351 0.030 2.699 1.00 81.38 192 ASP A C 1
ATOM 1538 O O . ASP A 1 192 ? 16.853 1.046 2.209 1.00 81.38 192 ASP A O 1
ATOM 1542 N N . VAL A 1 193 ? 15.303 0.081 3.524 1.00 81.12 193 VAL A N 1
ATOM 1543 C CA . VAL A 1 193 ? 14.656 1.327 3.966 1.00 81.12 193 VAL A CA 1
ATOM 1544 C C . VAL A 1 193 ? 15.425 2.054 5.070 1.00 81.12 193 VAL A C 1
ATOM 1546 O O . VAL A 1 193 ? 15.064 3.173 5.429 1.00 81.12 193 VAL A O 1
ATOM 1549 N N . SER A 1 194 ? 16.504 1.478 5.609 1.00 79.94 194 SER A N 1
ATOM 1550 C CA . SER A 1 194 ? 17.344 2.163 6.599 1.00 79.94 194 SER A CA 1
ATOM 1551 C C . SER A 1 194 ? 18.194 3.276 5.972 1.00 79.94 194 SER A C 1
ATOM 1553 O O . SER A 1 194 ? 18.562 4.232 6.666 1.00 79.94 194 SER A O 1
ATOM 1555 N N . CYS A 1 195 ? 18.426 3.201 4.655 1.00 80.00 195 CYS A N 1
ATOM 1556 C CA . CYS A 1 195 ? 19.225 4.150 3.891 1.00 80.00 195 CYS A CA 1
ATOM 1557 C C . CYS A 1 195 ? 18.704 5.592 4.023 1.00 80.00 195 CYS A C 1
ATOM 1559 O O . CYS A 1 195 ? 17.544 5.900 3.742 1.00 80.00 195 CYS A O 1
ATOM 1561 N N . ASN A 1 196 ? 19.598 6.503 4.412 1.00 78.69 196 ASN A N 1
ATOM 1562 C CA . ASN A 1 196 ? 19.299 7.920 4.644 1.00 78.69 196 ASN A CA 1
ATOM 1563 C C . ASN A 1 196 ? 19.883 8.839 3.551 1.00 78.69 196 ASN A C 1
ATOM 1565 O O . ASN A 1 196 ? 20.222 9.991 3.817 1.00 78.69 196 ASN A O 1
ATOM 1569 N N . SER A 1 197 ? 20.055 8.319 2.331 1.00 84.56 197 SER A N 1
ATOM 1570 C CA . SER A 1 197 ? 20.434 9.135 1.170 1.00 84.56 197 SER A CA 1
ATOM 1571 C C . SER A 1 197 ? 19.341 10.171 0.857 1.00 84.56 197 SER A C 1
ATOM 1573 O O . SER A 1 197 ? 18.163 9.849 1.016 1.00 84.56 197 SER A O 1
ATOM 1575 N N . PRO A 1 198 ? 19.677 11.375 0.350 1.00 82.94 198 PRO A N 1
ATOM 1576 C CA . PRO A 1 198 ? 18.686 12.369 -0.068 1.00 82.94 198 PRO A CA 1
ATOM 1577 C C . PRO A 1 198 ? 17.638 11.847 -1.061 1.00 82.94 198 PRO A C 1
ATOM 1579 O O . PRO A 1 198 ? 16.512 12.326 -1.057 1.00 82.94 198 PRO A O 1
ATOM 1582 N N . SER A 1 199 ? 18.007 10.861 -1.883 1.00 83.44 199 SER A N 1
ATOM 1583 C CA . SER A 1 199 ? 17.138 10.210 -2.871 1.00 83.44 199 SER A CA 1
ATOM 1584 C C . SER A 1 199 ? 16.539 8.883 -2.393 1.00 83.44 199 SER A C 1
ATOM 1586 O O . SER A 1 199 ? 15.975 8.138 -3.193 1.00 83.44 199 SER A O 1
ATOM 1588 N N . SER A 1 200 ? 16.702 8.523 -1.114 1.00 88.12 200 SER A N 1
ATOM 1589 C CA . SER A 1 200 ? 16.140 7.275 -0.605 1.00 88.12 200 SER A CA 1
ATOM 1590 C C . SER A 1 200 ? 14.624 7.377 -0.464 1.00 88.12 200 SER A C 1
ATOM 1592 O O . SER A 1 200 ? 14.068 8.433 -0.153 1.00 88.12 200 SER A O 1
ATOM 1594 N N . PHE A 1 201 ? 13.946 6.241 -0.614 1.00 88.94 201 PHE A N 1
ATOM 1595 C CA . PHE A 1 201 ? 12.506 6.147 -0.388 1.00 88.94 201 PHE A CA 1
ATOM 1596 C C . PHE A 1 201 ? 12.097 6.673 0.994 1.00 88.94 201 PHE A C 1
ATOM 1598 O O . PHE A 1 201 ? 11.103 7.384 1.127 1.00 88.94 201 PHE A O 1
ATOM 1605 N N . ARG A 1 202 ? 12.901 6.384 2.024 1.00 89.56 202 ARG A N 1
ATOM 1606 C CA . ARG A 1 202 ? 12.679 6.888 3.382 1.00 89.56 202 ARG A CA 1
ATOM 1607 C C . ARG A 1 202 ? 12.673 8.414 3.428 1.00 89.56 202 ARG A C 1
ATOM 1609 O O . ARG A 1 202 ? 11.814 8.993 4.093 1.00 89.56 202 ARG A O 1
ATOM 1616 N N . GLN A 1 203 ? 13.615 9.066 2.748 1.00 90.94 203 GLN A N 1
ATOM 1617 C CA . GLN A 1 203 ? 13.693 10.522 2.738 1.00 90.94 203 GLN A CA 1
ATOM 1618 C C . GLN A 1 203 ? 12.512 11.145 1.978 1.00 90.94 203 GLN A C 1
ATOM 1620 O O . GLN A 1 203 ? 11.973 12.154 2.433 1.00 90.94 203 GLN A O 1
ATOM 1625 N N . GLU A 1 204 ? 12.038 10.509 0.905 1.00 92.81 204 GLU A N 1
ATOM 1626 C CA . GLU A 1 204 ? 10.828 10.934 0.188 1.00 92.81 204 GLU A CA 1
ATOM 1627 C C . GLU A 1 204 ? 9.559 10.793 1.042 1.00 92.81 204 GLU A C 1
ATOM 1629 O O . GLU A 1 204 ? 8.762 11.724 1.156 1.00 92.81 204 GLU A O 1
ATOM 1634 N N . MET A 1 205 ? 9.388 9.669 1.743 1.00 93.81 205 MET A N 1
ATOM 1635 C CA . MET A 1 205 ? 8.272 9.508 2.684 1.00 93.81 205 MET A CA 1
ATOM 1636 C C . MET A 1 205 ? 8.351 10.524 3.832 1.00 93.81 205 MET A C 1
ATOM 1638 O O . MET A 1 205 ? 7.330 11.072 4.260 1.00 93.81 205 MET A O 1
ATOM 1642 N N . ARG A 1 206 ? 9.562 10.840 4.306 1.00 92.38 206 ARG A N 1
ATOM 1643 C CA . ARG A 1 206 ? 9.787 11.877 5.320 1.00 92.38 206 ARG A CA 1
ATOM 1644 C C . ARG A 1 206 ? 9.459 13.275 4.801 1.00 92.38 206 ARG A C 1
ATOM 1646 O O . ARG A 1 206 ? 8.891 14.065 5.553 1.00 92.38 206 ARG A O 1
ATOM 1653 N N . SER A 1 207 ? 9.758 13.577 3.538 1.00 92.25 207 SER A N 1
ATOM 1654 C CA . SER A 1 207 ? 9.401 14.850 2.893 1.00 92.25 207 SER A CA 1
ATOM 1655 C C . SER A 1 207 ? 7.879 15.002 2.738 1.00 92.25 207 SER A C 1
ATOM 1657 O O . SER A 1 207 ? 7.344 16.102 2.880 1.00 92.25 207 SER A O 1
ATOM 1659 N N . ALA A 1 208 ? 7.157 13.890 2.556 1.00 93.31 208 ALA A N 1
ATOM 1660 C CA . ALA A 1 208 ? 5.694 13.827 2.632 1.00 93.31 208 ALA A CA 1
ATOM 1661 C C . ALA A 1 208 ? 5.153 13.894 4.079 1.00 93.31 208 ALA A C 1
ATOM 1663 O O . ALA A 1 208 ? 3.945 13.984 4.311 1.00 93.31 208 ALA A O 1
ATOM 1664 N N . GLY A 1 209 ? 6.046 13.896 5.071 1.00 91.31 209 GLY A N 1
ATOM 1665 C CA . GLY A 1 209 ? 5.739 14.028 6.486 1.00 91.31 209 GLY A CA 1
ATOM 1666 C C . GLY A 1 209 ? 5.274 12.734 7.148 1.00 91.31 209 GLY A C 1
ATOM 1667 O O . GLY A 1 209 ? 4.483 12.812 8.089 1.00 91.31 209 GLY A O 1
ATOM 1668 N N . LEU A 1 210 ? 5.732 11.579 6.658 1.00 92.00 210 LEU A N 1
ATOM 1669 C CA . LEU A 1 210 ? 5.662 10.308 7.377 1.00 92.00 210 LEU A CA 1
ATOM 1670 C C . LEU A 1 210 ? 6.907 10.107 8.246 1.00 92.00 210 LEU A C 1
ATOM 1672 O O . LEU A 1 210 ? 7.972 10.675 8.001 1.00 92.00 210 LEU A O 1
ATOM 1676 N N . THR A 1 211 ? 6.776 9.270 9.271 1.00 90.19 211 THR A N 1
ATOM 1677 C CA . THR A 1 211 ? 7.908 8.818 10.084 1.00 90.19 211 THR A CA 1
ATOM 1678 C C . THR A 1 211 ? 7.835 7.306 10.285 1.00 90.19 211 THR A C 1
ATOM 1680 O O . THR A 1 211 ? 6.753 6.727 10.260 1.00 90.19 211 THR A O 1
ATOM 1683 N N . GLU A 1 212 ? 8.993 6.668 10.453 1.00 85.44 212 GLU A N 1
ATOM 1684 C CA . GLU A 1 212 ? 9.091 5.224 10.686 1.00 85.44 212 GLU A CA 1
ATOM 1685 C C . GLU A 1 212 ? 8.566 4.863 12.078 1.00 85.44 212 GLU A C 1
ATOM 1687 O O . GLU A 1 212 ? 9.138 5.291 13.086 1.00 85.44 212 GLU A O 1
ATOM 1692 N N . ALA A 1 213 ? 7.507 4.053 12.131 1.00 83.12 213 ALA A N 1
ATOM 1693 C CA . ALA A 1 213 ? 6.870 3.660 13.387 1.00 83.12 213 ALA A CA 1
ATOM 1694 C C . ALA A 1 213 ? 7.740 2.695 14.214 1.00 83.12 213 ALA A C 1
ATOM 1696 O O . ALA A 1 213 ? 7.792 2.809 15.430 1.00 83.12 213 ALA A O 1
ATOM 1697 N N . ILE A 1 214 ? 8.483 1.786 13.569 1.00 75.31 214 ILE A N 1
ATOM 1698 C CA . ILE A 1 214 ? 9.252 0.730 14.261 1.00 75.31 214 ILE A CA 1
ATOM 1699 C C . ILE A 1 214 ? 10.490 1.289 14.985 1.00 75.31 214 ILE A C 1
ATOM 1701 O O . ILE A 1 214 ? 10.925 0.749 15.999 1.00 75.31 214 ILE A O 1
ATOM 1705 N N . LEU A 1 215 ? 11.068 2.389 14.489 1.00 71.81 215 LEU A N 1
ATOM 1706 C CA . LEU A 1 215 ? 12.286 2.973 15.067 1.00 71.81 215 LEU A CA 1
ATOM 1707 C C . LEU A 1 215 ? 12.028 3.742 16.367 1.00 71.81 215 LEU A C 1
ATOM 1709 O O . LEU A 1 215 ? 12.963 4.010 17.121 1.00 71.81 215 LEU A O 1
ATOM 1713 N N . ARG A 1 216 ? 10.774 4.110 16.636 1.00 61.28 216 ARG A N 1
ATOM 1714 C CA . ARG A 1 216 ? 10.370 4.708 17.904 1.00 61.28 216 ARG A CA 1
ATOM 1715 C C . ARG A 1 216 ? 9.776 3.588 18.747 1.00 61.28 216 ARG A C 1
ATOM 1717 O O . ARG A 1 216 ? 8.676 3.134 18.471 1.00 61.28 216 ARG A O 1
ATOM 1724 N N . ARG A 1 217 ? 10.520 3.110 19.750 1.00 45.75 217 ARG A N 1
ATOM 1725 C CA . ARG A 1 217 ? 9.947 2.219 20.770 1.00 45.75 217 ARG A CA 1
ATOM 1726 C C . ARG A 1 217 ? 8.689 2.892 21.336 1.00 45.75 217 ARG A C 1
ATOM 1728 O O . ARG A 1 217 ? 8.787 4.017 21.826 1.00 45.75 217 ARG A O 1
ATOM 1735 N N . HIS A 1 218 ? 7.550 2.221 21.195 1.00 45.25 218 HIS A N 1
ATOM 1736 C CA . HIS A 1 218 ? 6.291 2.551 21.857 1.00 45.25 218 HIS A CA 1
ATOM 1737 C C . HIS A 1 218 ? 6.254 1.919 23.246 1.00 45.25 218 HIS A C 1
ATOM 1739 O O . HIS A 1 218 ? 6.782 0.790 23.379 1.00 45.25 218 HIS A O 1
#

Radius of gyration: 18.85 Å; Cα contacts (8 Å, |Δi|>4): 365; chains: 1; bounding box: 40×56×50 Å